Protein AF-A0A9W7A526-F1 (afdb_monomer)

Nearest PDB structures (foldseek):
  2f8l-assembly1_A  TM=5.297E-01  e=1.465E-05  Listeria monocytogenes
  5jgk-assembly2_B  TM=5.707E-01  e=8.512E-04  Aspergillus fumigatus Z5
  5jgl-assembly1_A  TM=5.915E-01  e=1.457E-03  Aspergillus fumigatus
  5jgl-assembly2_B  TM=6.401E-01  e=2.495E-03  Aspergillus fumigatus
  5egp-assembly2_B  TM=5.670E-01  e=1.850E-03  Asp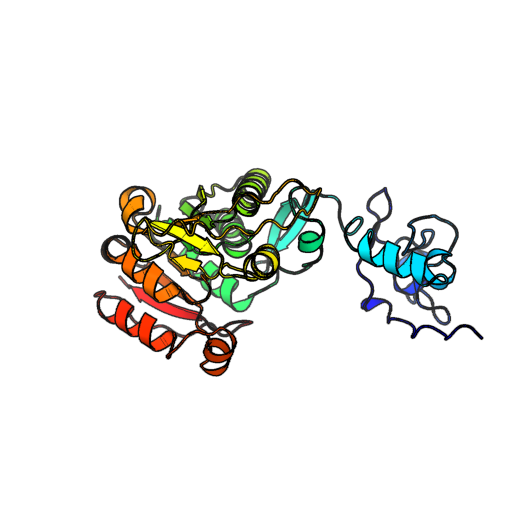ergillus fumigatus Z5

Secondary structure (DSSP, 8-state):
---------GGGSPP-B-TTSPBB-HHHHH-SSS--TT-HHHH-SB-SB-TTT--BT--GGG-HHHH-HHHHHHHHHHHSSSSSS-SEEEEE-TTS-EEEEE-TTS-GGGGG-TTGGGSSHHHHHHHHHHHTTSPTT-EEEEET-TTSHHHHHHHHHHHHTT-TTPEEEEE-S-HHHHHHHHHHHHHTT--EEEE-SEE-SS-EEEEEPTTHHHHHHHHS---EEE--TT--------------S-----EEEEE-GGGGHHHHPSEEEEEE-STT-HHHHHHTTHHHHHT--SSEEEEEEE--HHHHHHTT--S-HHHHHHHHHTTSTTEEE---EESSSEEEEEEE--

pLDDT: mean 86.01, std 15.55, range [39.12, 98.81]

Mean predicted aligned error: 8.75 Å

Solvent-accessible surface area (backbone atoms only — not comparable to full-atom values): 19583 Å² total; per-residue (Å²): 132,81,80,79,74,79,82,66,58,40,86,78,50,79,70,30,41,47,100,87,63,46,45,40,38,43,38,49,23,58,32,90,87,72,31,42,87,63,38,78,89,69,54,85,42,39,80,52,45,11,69,72,81,64,46,69,84,41,37,29,81,71,32,70,48,68,76,33,69,68,50,31,52,52,39,59,74,64,53,74,52,72,44,63,68,65,45,63,41,78,44,63,35,67,85,63,51,79,42,48,48,61,48,72,78,47,58,50,81,57,68,65,60,87,43,60,50,54,52,48,46,63,48,58,51,51,54,55,62,47,60,80,63,39,47,88,58,17,18,38,37,28,37,41,26,46,77,25,48,61,55,52,48,48,46,54,46,30,49,75,74,74,42,68,56,50,41,36,35,35,27,24,50,49,62,68,35,37,56,43,37,51,51,33,28,57,69,58,75,38,77,60,50,68,43,71,24,38,68,22,53,51,73,45,60,28,31,60,34,91,72,31,58,72,45,30,78,68,72,51,46,58,45,73,39,82,60,69,92,81,72,82,74,87,70,86,75,89,68,95,73,89,84,74,100,73,84,66,84,66,64,34,48,27,31,21,53,44,81,42,33,80,79,44,50,33,30,19,34,39,40,32,44,38,71,87,36,47,46,39,28,50,61,9,23,52,60,37,62,72,54,33,38,63,33,22,37,40,37,33,60,44,58,56,67,72,54,24,56,75,69,72,44,85,70,60,53,57,55,50,36,49,62,61,49,70,73,45,85,69,53,40,81,54,76,64,44,81,57,88,59,39,27,47,30,34,37,25,66,120

Sequence (350 aa):
MRAKRKKAHPLKMPLRLTNEGTPICRFHNYDNEKGCMKGVERCGLDHSHCHICLIEGHKALNCPYYRDEALWKKFCATYTLMNTRPPEYQEKTVLGDVIVWDTSGLPLECRGDEGQLRRCRKHKRFEAGLLSRLAPGSSFCDVGAHFGDTTLTMAVHAKSIGRGDIRFFAFEPSSLKCRWIEKVAEANGVNVSVVNCAIGETERSVVAERGAKRKAIYDGSMIYEEVEDGKGGGGDHSSESVGSDDDCEDKFRMIALDSMIDEISPLGLLHLDVEGWEAKALKGASQVLRRSSEPCFVIAEVWEEKDCARRGVEGGMEDKITDVMGVFEGFKRGEDIKDQERNVVWERGT

Radius of gyration: 23.63 Å; Cα contacts (8 Å, |Δi|>4): 628; chains: 1; bounding box: 62×62×61 Å

InterPro domains:
  IPR000571 Zinc finger, CCCH-type [PS50103] (19-50)
  IPR006342 Methyltransferase FkbM [PF05050] (142-302)
  IPR006342 Methyltransferase FkbM [TIGR01444] (140-295)
  IPR029063 S-adenosyl-L-methionine-dependent methyltransferase superfamily [G3DSA:3.40.50.150] (122-311)
  IPR029063 S-adenosyl-L-methionine-dependent methyltransferase superfamily [SSF53335] (117-303)
  IPR052514 S-adenosyl-L-methionine-dependent methyltransferase [PTHR34203] (128-315)

Structure (mmCIF, N/CA/C/O backbone):
data_AF-A0A9W7A526-F1
#
_entry.id   AF-A0A9W7A526-F1
#
loop_
_atom_site.group_PDB
_atom_site.id
_atom_site.type_symbol
_atom_site.label_atom_id
_atom_site.label_alt_id
_atom_site.label_comp_id
_atom_site.label_asym_id
_atom_site.label_entity_id
_atom_site.label_seq_id
_atom_site.pdbx_PDB_ins_code
_atom_site.Cartn_x
_atom_site.Cartn_y
_atom_site.Cartn_z
_atom_site.occupancy
_atom_site.B_iso_or_equiv
_atom_site.auth_seq_id
_atom_site.auth_comp_id
_atom_site.auth_asym_id
_atom_site.auth_atom_id
_atom_site.pdbx_PDB_model_num
ATOM 1 N N . MET A 1 1 ? 40.756 12.302 -27.828 1.00 49.81 1 MET A N 1
ATOM 2 C CA . MET A 1 1 ? 40.429 10.924 -27.390 1.00 49.81 1 MET A CA 1
ATOM 3 C C . MET A 1 1 ? 39.082 10.952 -26.682 1.00 49.81 1 MET A C 1
ATOM 5 O O . MET A 1 1 ? 38.940 11.741 -25.759 1.00 49.81 1 MET A O 1
ATOM 9 N N . ARG A 1 2 ? 38.079 10.169 -27.110 1.00 53.53 2 ARG A N 1
ATOM 10 C CA . ARG A 1 2 ? 36.804 10.083 -26.369 1.00 53.53 2 ARG A CA 1
ATOM 11 C C . ARG A 1 2 ? 37.058 9.374 -25.036 1.00 53.53 2 ARG A C 1
ATOM 13 O O . ARG A 1 2 ? 37.658 8.300 -25.034 1.00 53.53 2 ARG A O 1
ATOM 20 N N . ALA A 1 3 ? 36.621 9.965 -23.925 1.00 55.84 3 ALA A N 1
ATOM 21 C CA . ALA A 1 3 ? 36.688 9.320 -22.620 1.00 55.84 3 ALA A CA 1
ATOM 22 C C . ALA A 1 3 ? 35.962 7.966 -22.694 1.00 55.84 3 ALA A C 1
ATOM 24 O O . ALA A 1 3 ? 34.787 7.901 -23.065 1.00 55.84 3 ALA A O 1
ATOM 25 N N . LYS A 1 4 ? 36.663 6.867 -22.389 1.00 63.94 4 LYS A N 1
ATOM 26 C CA . LYS A 1 4 ? 36.027 5.549 -22.286 1.00 63.94 4 LYS A CA 1
ATOM 27 C C . LYS A 1 4 ? 35.006 5.619 -21.151 1.00 63.94 4 LYS A C 1
ATOM 29 O O . LYS A 1 4 ? 35.383 5.797 -19.994 1.00 63.94 4 LYS A O 1
ATOM 34 N N . ARG A 1 5 ? 33.719 5.471 -21.475 1.00 68.75 5 ARG A N 1
ATOM 35 C CA . ARG A 1 5 ? 32.668 5.302 -20.466 1.00 68.75 5 ARG A CA 1
ATOM 36 C C . ARG A 1 5 ? 33.007 4.096 -19.592 1.00 68.75 5 ARG A C 1
ATOM 38 O O . ARG A 1 5 ? 33.423 3.056 -20.107 1.00 68.75 5 ARG A O 1
ATOM 45 N N . LYS A 1 6 ? 32.836 4.233 -18.273 1.00 71.81 6 LYS A N 1
ATOM 46 C CA . LYS A 1 6 ? 32.955 3.096 -17.353 1.00 71.81 6 LYS A CA 1
ATOM 47 C C . LYS A 1 6 ? 31.948 2.032 -17.798 1.00 71.81 6 LYS A C 1
ATOM 49 O O . LYS A 1 6 ? 30.767 2.341 -17.946 1.00 71.81 6 LYS A O 1
ATOM 54 N N . LYS A 1 7 ? 32.418 0.803 -18.041 1.00 70.81 7 LYS A N 1
ATOM 55 C CA . LYS A 1 7 ? 31.546 -0.333 -18.367 1.00 70.81 7 LYS A CA 1
ATOM 56 C C . LYS A 1 7 ? 30.562 -0.503 -17.203 1.00 70.81 7 LYS A C 1
ATOM 58 O O . LYS A 1 7 ? 30.980 -0.825 -16.091 1.00 70.81 7 LYS A O 1
ATOM 63 N N . ALA A 1 8 ? 29.278 -0.239 -17.434 1.00 69.88 8 ALA A N 1
ATOM 64 C CA . ALA A 1 8 ? 28.247 -0.591 -16.469 1.00 69.88 8 ALA A CA 1
ATOM 65 C C . ALA A 1 8 ? 28.197 -2.119 -16.379 1.00 69.88 8 ALA A C 1
ATOM 67 O O . ALA A 1 8 ? 28.242 -2.806 -17.399 1.00 69.88 8 ALA A O 1
ATOM 68 N N . HIS A 1 9 ? 28.151 -2.655 -15.161 1.00 84.19 9 HIS A N 1
ATOM 69 C CA . HIS A 1 9 ? 28.013 -4.095 -14.982 1.00 84.19 9 HIS A CA 1
ATOM 70 C C . HIS A 1 9 ? 26.694 -4.553 -15.636 1.00 84.19 9 HIS A C 1
ATOM 72 O O . HIS A 1 9 ? 25.682 -3.896 -15.391 1.00 84.19 9 HIS A O 1
ATOM 78 N N . PRO A 1 10 ? 26.653 -5.657 -16.411 1.00 86.44 10 PRO A N 1
ATOM 79 C CA . PRO A 1 10 ? 25.444 -6.086 -17.119 1.00 86.44 10 PRO A CA 1
ATOM 80 C C . PRO A 1 10 ? 24.194 -6.154 -16.230 1.00 86.44 10 PRO A C 1
ATOM 82 O O . PRO A 1 10 ? 23.130 -5.714 -16.638 1.00 86.44 10 PRO A O 1
ATOM 85 N N . LEU A 1 11 ? 24.329 -6.623 -14.984 1.00 81.38 11 LEU A N 1
ATOM 86 C CA . LEU A 1 11 ? 23.216 -6.696 -14.020 1.00 81.38 11 LEU A CA 1
ATOM 87 C C . LEU A 1 11 ? 22.693 -5.339 -13.522 1.00 81.38 11 LEU A C 1
ATOM 89 O O . LEU A 1 11 ? 21.608 -5.298 -12.956 1.00 81.38 11 LEU A O 1
ATOM 93 N N . LYS A 1 12 ? 23.443 -4.248 -13.713 1.00 77.75 12 LYS A N 1
ATOM 94 C CA . LYS A 1 12 ? 22.990 -2.885 -13.390 1.00 77.75 12 LYS A CA 1
ATOM 95 C C . LYS A 1 12 ? 22.145 -2.267 -14.506 1.00 77.75 12 LYS A C 1
ATOM 97 O O . LYS A 1 12 ? 21.600 -1.189 -14.314 1.00 77.75 12 LYS A O 1
ATOM 102 N N . MET A 1 13 ? 22.073 -2.911 -15.671 1.00 79.81 13 MET A N 1
ATOM 103 C CA . MET A 1 13 ? 21.204 -2.475 -16.763 1.00 79.81 13 MET A CA 1
ATOM 104 C C . MET A 1 13 ? 19.794 -3.034 -16.531 1.00 79.81 13 MET A C 1
ATOM 106 O O . MET A 1 13 ? 19.701 -4.194 -16.123 1.00 79.81 13 MET A O 1
ATOM 110 N N . PRO A 1 14 ? 18.715 -2.273 -16.783 1.00 74.69 14 PRO A N 1
ATOM 111 C CA . PRO A 1 14 ? 17.341 -2.763 -16.614 1.00 74.69 14 PRO A CA 1
ATOM 112 C C . PRO A 1 14 ? 17.068 -3.965 -17.525 1.00 74.69 14 PRO A C 1
ATOM 114 O O . PRO A 1 14 ? 17.763 -4.130 -18.528 1.00 74.69 14 PRO A O 1
ATOM 117 N N . LEU A 1 15 ? 16.089 -4.814 -17.198 1.00 81.19 15 LEU A N 1
ATOM 118 C CA . LEU A 1 15 ? 15.653 -5.873 -18.115 1.00 81.19 15 LEU A CA 1
ATOM 119 C C . LEU A 1 15 ? 15.052 -5.242 -19.380 1.00 81.19 15 LEU A C 1
ATOM 121 O O . LEU A 1 15 ? 14.416 -4.199 -19.302 1.00 81.19 15 LEU A O 1
ATOM 125 N N . ARG A 1 16 ? 15.258 -5.845 -20.554 1.00 81.75 16 ARG A N 1
ATOM 126 C CA . ARG A 1 16 ? 14.673 -5.372 -21.818 1.00 81.75 16 ARG A CA 1
ATOM 127 C C . ARG A 1 16 ? 14.081 -6.534 -22.583 1.00 81.75 16 ARG A C 1
ATOM 129 O O . ARG A 1 16 ? 14.670 -7.613 -22.542 1.00 81.75 16 ARG A O 1
ATOM 136 N N . LEU A 1 17 ? 12.966 -6.309 -23.269 1.00 82.56 17 LEU A N 1
ATOM 137 C CA . LEU A 1 17 ? 12.300 -7.314 -24.096 1.00 82.56 17 LEU A CA 1
ATOM 138 C C . LEU A 1 17 ? 12.391 -6.950 -25.588 1.00 82.56 17 LEU A C 1
ATOM 140 O O . LEU A 1 17 ? 12.533 -5.773 -25.929 1.00 82.56 17 LEU A O 1
ATOM 144 N N . THR A 1 18 ? 12.338 -7.954 -26.465 1.00 85.38 18 THR A N 1
ATOM 145 C CA . THR A 1 18 ? 12.075 -7.770 -27.903 1.00 85.38 18 THR A CA 1
ATOM 146 C C . THR A 1 18 ? 10.611 -7.370 -28.130 1.00 85.38 18 THR A C 1
ATOM 148 O O . THR A 1 18 ? 9.810 -7.384 -27.192 1.00 85.38 18 THR A O 1
ATOM 151 N N . ASN A 1 19 ? 10.231 -7.043 -29.371 1.00 79.00 19 ASN A N 1
ATOM 152 C CA . ASN A 1 19 ? 8.835 -6.725 -29.710 1.00 79.00 19 ASN A CA 1
ATOM 153 C C . ASN A 1 19 ? 7.886 -7.914 -29.467 1.00 79.00 19 ASN A C 1
ATOM 155 O O . ASN A 1 19 ? 6.699 -7.728 -29.222 1.00 79.00 19 ASN A O 1
ATOM 159 N N . GLU A 1 20 ? 8.424 -9.130 -29.477 1.00 82.38 20 GLU A N 1
ATOM 160 C CA . GLU A 1 20 ? 7.731 -10.389 -29.200 1.00 82.38 20 GLU A CA 1
ATOM 161 C C . GLU A 1 20 ? 7.726 -10.734 -27.698 1.00 82.38 20 GLU A C 1
ATOM 163 O O . GLU A 1 20 ? 7.291 -11.815 -27.310 1.00 82.38 20 GLU A O 1
ATOM 168 N N . GLY A 1 21 ? 8.244 -9.851 -26.836 1.00 79.00 21 GLY A N 1
ATOM 169 C CA . GLY A 1 21 ? 8.279 -10.049 -25.386 1.00 79.00 21 GLY A CA 1
ATOM 170 C C . GLY A 1 21 ? 9.420 -10.942 -24.882 1.00 79.00 21 GLY A C 1
ATOM 171 O O . GLY A 1 21 ? 9.452 -11.279 -23.698 1.00 79.00 21 GLY A O 1
ATOM 172 N N . THR A 1 22 ? 10.383 -11.317 -25.731 1.00 86.88 22 THR A N 1
ATOM 173 C CA . THR A 1 22 ? 11.506 -12.177 -25.316 1.00 86.88 22 THR A CA 1
ATOM 174 C C . THR A 1 22 ? 12.566 -11.360 -24.573 1.00 86.88 22 THR A C 1
ATOM 176 O O . THR A 1 22 ? 13.013 -10.343 -25.103 1.00 86.88 22 THR A O 1
ATOM 179 N N . PRO A 1 23 ? 13.042 -11.759 -23.377 1.00 87.44 23 PRO A N 1
ATOM 180 C CA . PRO A 1 23 ? 14.031 -10.957 -22.669 1.00 87.44 23 PRO A CA 1
ATOM 181 C C . PRO A 1 23 ? 15.415 -11.003 -23.322 1.00 87.44 23 PRO A C 1
ATOM 183 O O . PRO A 1 23 ? 15.928 -12.069 -23.654 1.00 87.44 23 PRO A O 1
ATOM 186 N N . ILE A 1 24 ? 16.049 -9.838 -23.450 1.00 93.44 24 ILE A N 1
ATOM 187 C CA . ILE A 1 24 ? 17.340 -9.633 -24.113 1.00 93.44 24 ILE A CA 1
ATOM 188 C C . ILE A 1 24 ? 18.493 -9.887 -23.138 1.00 93.44 24 ILE A C 1
ATOM 190 O O . ILE A 1 24 ? 18.551 -9.362 -22.020 1.00 93.44 24 ILE A O 1
ATOM 194 N N . CYS A 1 25 ? 19.479 -10.672 -23.573 1.00 95.88 25 CYS A N 1
ATOM 195 C CA . CYS A 1 25 ? 20.621 -11.055 -22.756 1.00 95.88 25 CYS A CA 1
ATOM 196 C C . CYS A 1 25 ? 21.564 -9.869 -22.470 1.00 95.88 25 CYS A C 1
ATOM 198 O O . CYS A 1 25 ? 22.368 -9.452 -23.312 1.00 95.88 25 CYS A O 1
ATOM 200 N N . ARG A 1 26 ? 21.531 -9.369 -21.225 1.00 93.88 26 ARG A N 1
ATOM 201 C CA . ARG A 1 26 ? 22.419 -8.300 -20.723 1.00 93.88 26 ARG A CA 1
ATOM 202 C C . ARG A 1 26 ? 23.900 -8.668 -20.827 1.00 93.88 26 ARG A C 1
ATOM 204 O O . ARG A 1 26 ? 24.708 -7.857 -21.271 1.00 93.88 26 ARG A O 1
ATOM 211 N N . PHE A 1 27 ? 24.268 -9.894 -20.458 1.00 95.12 27 PHE A N 1
ATOM 212 C CA . PHE A 1 27 ? 25.665 -10.340 -20.515 1.00 95.12 27 PHE A CA 1
ATOM 213 C C . PHE A 1 27 ? 26.191 -10.401 -21.950 1.00 95.12 27 PHE A C 1
ATOM 215 O O . PHE A 1 27 ? 27.292 -9.930 -22.211 1.00 95.12 27 PHE A O 1
ATOM 222 N N . HIS A 1 28 ? 25.389 -10.880 -22.906 1.00 96.19 28 HIS A N 1
ATOM 223 C CA . HIS A 1 28 ? 25.774 -10.852 -24.319 1.00 96.19 28 HIS A CA 1
ATOM 224 C C . HIS A 1 28 ? 26.020 -9.425 -24.828 1.00 96.19 28 HIS A C 1
ATOM 226 O O . HIS A 1 28 ? 26.971 -9.182 -25.573 1.00 96.19 28 HIS A O 1
ATOM 232 N N . ASN A 1 29 ? 25.172 -8.486 -24.405 1.00 94.38 29 ASN A N 1
ATOM 233 C CA . ASN A 1 29 ? 25.171 -7.111 -24.884 1.00 94.38 29 ASN A CA 1
ATOM 234 C C . ASN A 1 29 ? 26.276 -6.226 -24.278 1.00 94.38 29 ASN A C 1
ATOM 236 O O . ASN A 1 29 ? 26.774 -5.340 -24.975 1.00 94.38 29 ASN A O 1
ATOM 240 N N . TYR A 1 30 ? 26.658 -6.455 -23.015 1.00 91.94 30 TYR A N 1
ATOM 241 C CA . TYR A 1 30 ? 27.575 -5.583 -22.260 1.00 91.94 30 TYR A CA 1
ATOM 242 C C . TYR A 1 30 ? 28.903 -6.236 -21.836 1.00 91.94 30 TYR A C 1
ATOM 244 O O . TYR A 1 30 ? 29.783 -5.529 -21.342 1.00 91.94 30 TYR A O 1
ATOM 252 N N . ASP A 1 31 ? 29.095 -7.543 -22.041 1.00 90.75 31 ASP A N 1
ATOM 253 C CA . ASP A 1 31 ? 30.376 -8.218 -21.798 1.00 90.75 31 ASP A CA 1
ATOM 254 C C . ASP A 1 31 ? 31.081 -8.539 -23.130 1.00 90.75 31 ASP A C 1
ATOM 256 O O . ASP A 1 31 ? 30.704 -9.454 -23.866 1.00 90.75 31 ASP A O 1
ATOM 260 N N . ASN A 1 32 ? 32.107 -7.751 -23.465 1.00 83.88 32 ASN A N 1
ATOM 261 C CA . ASN A 1 32 ? 32.895 -7.943 -24.689 1.00 83.88 32 ASN A CA 1
ATOM 262 C C . ASN A 1 32 ? 33.886 -9.110 -24.607 1.00 83.88 32 ASN A C 1
ATOM 264 O O . ASN A 1 32 ? 34.330 -9.570 -25.653 1.00 83.88 32 ASN A O 1
ATOM 268 N N . GLU A 1 33 ? 34.267 -9.543 -23.406 1.00 86.88 33 GLU A N 1
ATOM 269 C CA . GLU A 1 33 ? 35.329 -10.539 -23.218 1.00 86.88 33 GLU A CA 1
ATOM 270 C C . GLU A 1 33 ? 34.739 -11.936 -23.086 1.00 86.88 33 GLU A C 1
ATOM 272 O O . GLU A 1 33 ? 35.168 -12.860 -23.771 1.00 86.88 33 GLU A O 1
ATOM 277 N N . LYS A 1 34 ? 33.724 -12.082 -22.231 1.00 89.50 34 LYS A N 1
ATOM 278 C CA . LYS A 1 34 ? 33.094 -13.375 -21.945 1.00 89.50 34 LYS A CA 1
ATOM 279 C C . LYS A 1 34 ? 31.763 -13.550 -22.665 1.00 89.50 34 LYS A C 1
ATOM 281 O O . LYS A 1 34 ? 31.366 -14.676 -22.950 1.00 89.50 34 LYS A O 1
ATOM 286 N N . GLY A 1 35 ? 31.059 -12.454 -22.959 1.00 90.62 35 GLY A N 1
ATOM 287 C CA . GLY A 1 35 ? 29.686 -12.510 -23.456 1.00 90.62 35 GLY A C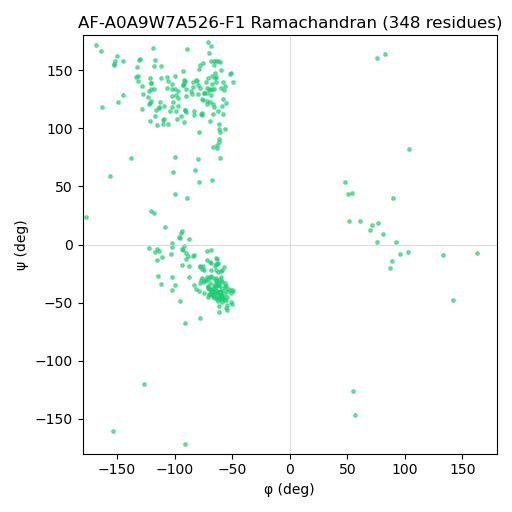A 1
ATOM 288 C C . GLY A 1 35 ? 28.754 -13.265 -22.501 1.00 90.62 35 GLY A C 1
ATOM 289 O O . GLY A 1 35 ? 28.901 -13.222 -21.280 1.00 90.62 35 GLY A O 1
ATOM 290 N N . CYS A 1 36 ? 27.761 -13.964 -23.050 1.00 94.94 36 CYS A N 1
ATOM 291 C CA . CYS A 1 36 ? 26.863 -14.793 -22.252 1.00 94.94 36 CYS A CA 1
ATOM 292 C C . CYS A 1 36 ? 27.540 -16.114 -21.857 1.00 94.94 36 CYS A C 1
ATOM 294 O O . CYS A 1 36 ? 27.729 -16.984 -22.704 1.00 94.94 36 CYS A O 1
ATOM 296 N N . MET A 1 37 ? 27.822 -16.311 -20.565 1.00 94.19 37 MET A N 1
ATOM 297 C CA . MET A 1 37 ? 28.459 -17.545 -20.070 1.00 94.19 37 MET A CA 1
ATOM 298 C C . MET A 1 37 ? 27.606 -18.808 -20.257 1.00 94.19 37 MET A C 1
ATOM 300 O O . MET A 1 37 ? 28.143 -19.911 -20.278 1.00 94.19 37 MET A O 1
ATOM 304 N N . LYS A 1 38 ? 26.281 -18.670 -20.405 1.00 93.19 38 LYS A N 1
ATOM 305 C CA . LYS A 1 38 ? 25.397 -19.805 -20.713 1.00 93.19 38 LYS A CA 1
ATOM 306 C C . LYS A 1 38 ? 25.515 -20.244 -22.182 1.00 93.19 38 LYS A C 1
ATOM 308 O O . LYS A 1 38 ? 25.166 -21.375 -22.504 1.00 93.19 38 LYS A O 1
ATOM 313 N N . GLY A 1 39 ? 26.044 -19.387 -23.059 1.00 92.38 39 GLY A N 1
ATOM 314 C CA . GLY A 1 39 ? 26.018 -19.573 -24.510 1.00 92.38 39 GLY A CA 1
ATOM 315 C C . GLY A 1 39 ? 24.639 -19.280 -25.110 1.00 92.38 39 GLY A C 1
ATOM 316 O O . GLY A 1 39 ? 23.636 -19.266 -24.398 1.00 92.38 39 GLY A O 1
ATOM 317 N N . VAL A 1 40 ? 24.596 -19.035 -26.422 1.00 91.06 40 VAL A N 1
ATOM 318 C CA . VAL A 1 40 ? 23.365 -18.642 -27.137 1.00 91.06 40 VAL A CA 1
ATOM 319 C C . VAL A 1 40 ? 22.284 -19.720 -27.007 1.00 91.06 40 VAL A C 1
ATOM 321 O O . VAL A 1 40 ? 21.158 -19.413 -26.634 1.00 91.06 40 VAL A O 1
ATOM 324 N N . GLU A 1 41 ? 22.650 -20.989 -27.193 1.00 92.62 41 GLU A N 1
ATOM 325 C CA . GLU A 1 41 ? 21.702 -22.113 -27.215 1.00 92.62 41 GLU A CA 1
ATOM 326 C C . GLU A 1 41 ? 21.064 -22.422 -25.851 1.00 92.62 41 GLU A C 1
ATOM 328 O O . GLU A 1 41 ? 19.909 -22.829 -25.789 1.00 92.62 41 GLU A O 1
ATOM 333 N N . ARG A 1 42 ? 21.787 -22.226 -24.737 1.00 94.19 42 ARG A N 1
ATOM 334 C CA . ARG A 1 42 ? 21.313 -22.620 -23.391 1.00 94.19 42 ARG A CA 1
ATOM 335 C C . ARG A 1 42 ? 20.809 -21.459 -22.543 1.00 94.19 42 ARG A C 1
ATOM 337 O O . ARG A 1 42 ? 20.314 -21.676 -21.439 1.00 94.19 42 ARG A O 1
ATOM 344 N N . CYS A 1 43 ? 20.985 -20.216 -22.987 1.00 94.19 43 CYS A N 1
ATOM 345 C CA . CYS A 1 43 ? 20.636 -19.071 -22.155 1.00 94.19 43 CYS A CA 1
ATOM 346 C C . CYS A 1 43 ? 19.121 -18.849 -22.046 1.00 94.19 43 CYS A C 1
ATOM 348 O O . CYS A 1 43 ? 18.682 -18.340 -21.014 1.00 94.19 43 CYS A O 1
ATOM 350 N N . GLY A 1 44 ? 18.351 -19.191 -23.087 1.00 92.31 44 GLY A N 1
ATOM 351 C CA . GLY A 1 44 ? 16.903 -18.944 -23.144 1.00 92.31 44 GLY A CA 1
ATOM 352 C C . GLY A 1 44 ? 16.514 -17.465 -23.267 1.00 92.31 44 GLY A C 1
ATOM 353 O O . GLY A 1 44 ? 15.359 -17.123 -23.056 1.00 92.31 44 GLY A O 1
ATOM 354 N N . LEU A 1 45 ? 17.482 -16.590 -23.558 1.00 95.50 45 LEU A N 1
ATOM 355 C CA . LEU A 1 45 ? 17.296 -15.150 -23.748 1.00 95.50 45 LEU A CA 1
ATOM 356 C C . LEU A 1 45 ? 17.662 -14.768 -25.182 1.00 95.50 45 LEU A C 1
ATOM 358 O O . LEU A 1 45 ? 18.464 -15.458 -25.815 1.00 95.50 45 LEU A O 1
ATOM 362 N N . ASP A 1 46 ? 17.163 -13.633 -25.654 1.00 96.06 46 ASP A N 1
ATOM 363 C CA . ASP A 1 46 ? 17.510 -13.095 -26.964 1.00 96.06 46 ASP A CA 1
ATOM 364 C C . ASP A 1 46 ? 18.983 -12.634 -27.021 1.00 96.06 46 ASP A C 1
ATOM 366 O O . ASP A 1 46 ? 19.499 -11.987 -26.098 1.00 96.06 46 ASP A O 1
ATOM 370 N N . HIS A 1 47 ? 19.671 -13.016 -28.102 1.00 97.44 47 HIS A N 1
ATOM 371 C CA . HIS A 1 47 ? 21.061 -12.642 -28.395 1.00 97.44 47 HIS A CA 1
ATOM 372 C C . HIS A 1 47 ? 21.209 -11.919 -29.745 1.00 97.44 47 HIS A C 1
ATOM 374 O O . HIS A 1 47 ? 22.330 -11.530 -30.074 1.00 97.44 47 HIS A O 1
ATOM 380 N N . SER A 1 48 ? 20.138 -11.751 -30.532 1.00 96.75 48 SER A N 1
ATOM 381 C CA . SER A 1 48 ? 20.206 -11.043 -31.819 1.00 96.75 48 SER A CA 1
ATOM 382 C C . SER A 1 48 ? 19.996 -9.539 -31.654 1.00 96.75 48 SER A C 1
ATOM 384 O O . SER A 1 48 ? 20.564 -8.767 -32.432 1.00 96.75 48 SER A O 1
ATOM 386 N N . HIS A 1 49 ? 19.256 -9.109 -30.630 1.00 95.81 49 HIS A N 1
ATOM 387 C CA . HIS A 1 49 ? 18.865 -7.722 -30.431 1.00 95.81 49 HIS A CA 1
ATOM 388 C C . HIS A 1 49 ? 19.840 -6.934 -29.553 1.00 95.81 49 HIS A C 1
ATOM 390 O O . HIS A 1 49 ? 20.353 -7.372 -28.511 1.00 95.81 49 HIS A O 1
ATOM 396 N N . CYS A 1 50 ? 20.031 -5.679 -29.951 1.00 93.62 50 CYS A N 1
ATOM 397 C CA . CYS A 1 50 ? 20.708 -4.682 -29.148 1.00 93.62 50 CYS A CA 1
ATOM 398 C C . CYS A 1 50 ? 19.857 -4.306 -27.930 1.00 93.62 50 CYS A C 1
ATOM 400 O O . CYS A 1 50 ? 18.768 -3.758 -28.061 1.00 93.62 50 CYS A O 1
ATOM 402 N N . HIS A 1 51 ? 20.396 -4.468 -26.724 1.00 89.88 51 HIS A N 1
ATOM 403 C CA . HIS A 1 51 ? 19.703 -4.111 -25.479 1.00 89.88 51 HIS A CA 1
ATOM 404 C C . HIS A 1 51 ? 19.372 -2.606 -25.356 1.00 89.88 51 HIS A C 1
ATOM 406 O O . HIS A 1 51 ? 18.591 -2.200 -24.498 1.00 89.88 51 HIS A O 1
ATOM 412 N N . ILE A 1 52 ? 19.998 -1.751 -26.168 1.00 86.56 52 ILE A N 1
ATOM 413 C CA . ILE A 1 52 ? 19.762 -0.303 -26.152 1.00 86.56 52 ILE A CA 1
ATOM 414 C C . ILE A 1 52 ? 18.649 0.048 -27.136 1.00 86.56 52 ILE A C 1
ATOM 416 O O . ILE A 1 52 ? 17.566 0.433 -26.715 1.00 86.56 52 ILE A O 1
ATOM 420 N N . CYS A 1 53 ? 18.887 -0.106 -28.437 1.00 88.12 53 CYS A N 1
ATOM 421 C CA . CYS A 1 53 ? 17.942 0.348 -29.458 1.00 88.12 53 CYS A CA 1
ATOM 422 C C . CYS A 1 53 ? 16.958 -0.723 -29.935 1.00 88.12 53 CYS A C 1
ATOM 424 O O . CYS A 1 53 ? 16.095 -0.393 -30.735 1.00 88.12 53 CYS A O 1
ATOM 426 N N . LEU A 1 54 ? 17.081 -1.970 -29.463 1.00 88.62 54 LEU A N 1
ATOM 427 C CA . LEU A 1 54 ? 16.209 -3.097 -29.826 1.00 88.62 54 LEU A CA 1
ATOM 428 C C . LEU A 1 54 ? 16.239 -3.450 -31.317 1.00 88.62 54 LEU A C 1
ATOM 430 O O . LEU A 1 54 ? 15.333 -4.094 -31.821 1.00 88.62 54 LEU A O 1
ATOM 434 N N . ILE A 1 55 ? 17.285 -3.032 -32.028 1.00 91.69 55 ILE A N 1
ATOM 435 C CA . ILE A 1 55 ? 17.516 -3.416 -33.419 1.00 91.69 55 ILE A CA 1
ATOM 436 C C . ILE A 1 55 ? 18.412 -4.654 -33.427 1.00 91.69 55 ILE A C 1
ATOM 438 O O . ILE A 1 55 ? 19.395 -4.721 -32.679 1.00 91.69 55 ILE A O 1
ATOM 442 N N . GLU A 1 56 ? 18.080 -5.615 -34.281 1.00 96.00 56 GLU A N 1
ATOM 443 C CA . GLU A 1 56 ? 18.882 -6.816 -34.488 1.00 96.00 56 GLU A CA 1
ATOM 444 C C . GLU A 1 56 ? 20.259 -6.528 -35.107 1.00 96.00 56 GLU A C 1
ATOM 446 O O . GLU A 1 56 ? 20.506 -5.503 -35.747 1.00 96.00 56 GLU A O 1
ATOM 451 N N . GLY A 1 57 ? 21.190 -7.459 -34.911 1.00 95.75 57 GLY A N 1
ATOM 452 C CA . GLY A 1 57 ? 22.468 -7.491 -35.624 1.00 95.75 57 GLY A CA 1
ATOM 453 C C . GLY A 1 57 ? 23.624 -6.777 -34.925 1.00 95.75 57 GLY A C 1
ATOM 454 O O . GLY A 1 57 ? 24.730 -6.744 -35.465 1.00 95.75 57 GLY A O 1
ATOM 455 N N . HIS A 1 58 ? 23.430 -6.228 -33.720 1.00 95.12 58 HIS A N 1
ATOM 456 C CA . HIS A 1 58 ? 24.541 -5.680 -32.939 1.00 95.12 58 HIS A CA 1
ATOM 457 C C . HIS A 1 58 ? 24.326 -5.712 -31.422 1.00 95.12 58 HIS A C 1
ATOM 459 O O . HIS A 1 58 ? 23.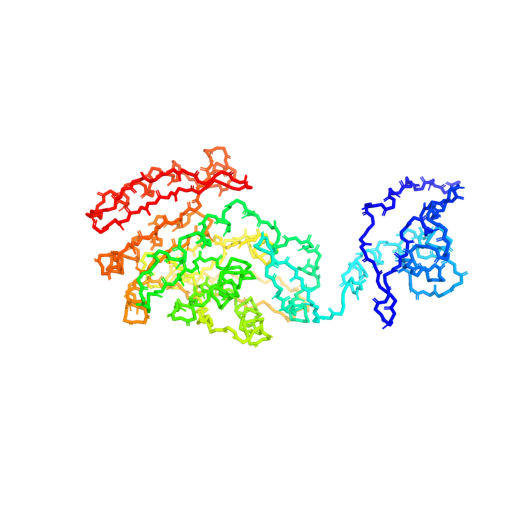215 -5.657 -30.911 1.00 95.12 58 HIS A O 1
ATOM 465 N N . LYS A 1 59 ? 25.441 -5.731 -30.682 1.00 94.94 59 LYS A N 1
ATOM 466 C CA . LYS A 1 59 ? 25.469 -5.594 -29.219 1.00 94.94 59 LYS A CA 1
ATOM 467 C C . LYS A 1 59 ? 25.305 -4.137 -28.792 1.00 94.94 59 LYS A C 1
ATOM 469 O O . LYS A 1 59 ? 25.779 -3.232 -29.479 1.00 94.94 59 LYS A O 1
ATOM 474 N N . ALA A 1 60 ? 24.807 -3.914 -27.580 1.00 91.44 60 ALA A N 1
ATOM 475 C CA . ALA A 1 60 ? 24.733 -2.603 -26.937 1.00 91.44 60 ALA A CA 1
ATOM 476 C C . ALA A 1 60 ? 26.059 -1.821 -26.973 1.00 91.44 60 ALA A C 1
ATOM 478 O O . ALA A 1 60 ? 26.066 -0.630 -27.270 1.00 91.44 60 ALA A O 1
ATOM 479 N N . LEU A 1 61 ? 27.203 -2.481 -26.770 1.00 90.44 61 LEU A N 1
ATOM 480 C CA . LEU A 1 61 ? 28.524 -1.831 -26.841 1.00 90.44 61 LEU A CA 1
ATOM 481 C C . LEU A 1 61 ? 28.898 -1.303 -28.242 1.00 90.44 61 LEU A C 1
ATOM 483 O O . LEU A 1 61 ? 29.769 -0.436 -28.385 1.00 90.44 61 LEU A O 1
ATOM 487 N N . ASN A 1 62 ? 28.224 -1.800 -29.277 1.00 92.12 62 ASN A N 1
ATOM 488 C CA . ASN A 1 62 ? 28.363 -1.361 -30.663 1.00 92.12 62 ASN A CA 1
ATOM 489 C C . ASN A 1 62 ? 27.215 -0.451 -31.115 1.00 92.12 62 ASN A C 1
ATOM 491 O O . ASN A 1 62 ? 27.219 0.005 -32.253 1.00 92.12 62 ASN A O 1
ATOM 495 N N . CYS A 1 63 ? 26.267 -0.151 -30.228 1.00 90.81 63 CYS A N 1
ATOM 496 C CA . CYS A 1 63 ? 25.116 0.675 -30.540 1.00 90.81 63 CYS A CA 1
ATOM 497 C C . CYS A 1 63 ? 25.525 2.141 -30.771 1.00 90.81 63 CYS A C 1
ATOM 499 O O . CYS A 1 63 ? 26.252 2.706 -29.941 1.00 90.81 63 CYS A O 1
ATOM 501 N N . PRO A 1 64 ? 25.042 2.799 -31.843 1.00 88.06 64 PRO A N 1
ATOM 502 C CA . PRO A 1 64 ? 25.334 4.210 -32.096 1.00 88.06 64 PRO A CA 1
ATOM 503 C C . PRO A 1 64 ? 24.865 5.109 -30.942 1.00 88.06 64 PRO A C 1
ATOM 505 O O . PRO A 1 64 ? 25.606 5.997 -30.520 1.00 88.06 64 PRO A O 1
ATOM 508 N N . TYR A 1 65 ? 23.713 4.799 -30.334 1.00 84.38 65 TYR A N 1
ATOM 509 C CA . TYR A 1 65 ? 23.192 5.511 -29.161 1.00 84.38 65 TYR A CA 1
ATOM 510 C C . TYR A 1 65 ? 24.080 5.366 -27.919 1.00 84.38 65 TYR A C 1
ATOM 512 O O . TYR A 1 65 ? 24.105 6.258 -27.081 1.00 84.38 65 TYR A O 1
ATOM 520 N N . TYR A 1 66 ? 24.829 4.267 -27.775 1.00 83.19 66 TYR A N 1
ATOM 521 C CA . TYR A 1 66 ? 25.732 4.072 -26.633 1.00 83.19 66 TYR A CA 1
ATOM 522 C C . TYR A 1 66 ? 27.007 4.912 -26.738 1.00 83.19 66 TYR A C 1
ATOM 524 O O . TYR A 1 66 ? 27.589 5.319 -25.727 1.00 83.19 66 TYR A O 1
ATOM 532 N N . ARG A 1 67 ? 27.470 5.133 -27.973 1.00 80.38 67 ARG A N 1
ATOM 533 C CA . ARG A 1 67 ? 28.740 5.805 -28.275 1.00 80.38 67 ARG A CA 1
ATOM 534 C C . ARG A 1 67 ? 28.614 7.321 -28.356 1.00 80.38 67 ARG A C 1
ATOM 536 O O . ARG A 1 67 ? 29.637 8.004 -28.273 1.00 80.38 67 ARG A O 1
ATOM 543 N N . ASP A 1 68 ? 27.402 7.829 -28.533 1.00 85.00 68 ASP A N 1
ATOM 544 C CA . ASP A 1 68 ? 27.090 9.251 -28.566 1.00 85.00 68 ASP A CA 1
ATOM 545 C C . ASP A 1 68 ? 26.489 9.690 -27.224 1.00 85.00 68 ASP A C 1
ATOM 547 O O . ASP A 1 68 ? 25.509 9.127 -26.744 1.00 85.00 68 ASP A O 1
ATOM 551 N N . GLU A 1 69 ? 27.108 10.673 -26.570 1.00 79.94 69 GLU A N 1
ATOM 552 C CA . GLU A 1 69 ? 26.686 11.084 -25.233 1.00 79.94 69 GLU A CA 1
ATOM 553 C C . GLU A 1 69 ? 25.346 11.818 -25.219 1.00 79.94 69 GLU A C 1
ATOM 555 O O . GLU A 1 69 ? 24.558 11.601 -24.296 1.00 79.94 69 GLU A O 1
ATOM 560 N N . ALA A 1 70 ? 25.076 12.645 -26.227 1.00 80.94 70 ALA A N 1
ATOM 561 C CA . ALA A 1 70 ? 23.830 13.387 -26.330 1.00 80.94 70 ALA A CA 1
ATOM 562 C C . ALA A 1 70 ? 22.673 12.436 -26.653 1.00 80.94 70 ALA A C 1
ATOM 564 O O . ALA A 1 70 ? 21.641 12.474 -25.983 1.00 80.94 70 ALA A O 1
ATOM 565 N N . LEU A 1 71 ? 22.876 11.515 -27.604 1.00 77.38 71 LEU A N 1
ATOM 566 C CA . LEU A 1 71 ? 21.896 10.477 -27.919 1.00 77.38 71 LEU A CA 1
ATOM 567 C C . LEU A 1 71 ? 21.698 9.510 -26.759 1.00 77.38 71 LEU A C 1
ATOM 569 O O . LEU A 1 71 ? 20.571 9.095 -26.537 1.00 77.38 71 LEU A O 1
ATOM 573 N N . TRP A 1 72 ? 22.741 9.181 -25.995 1.00 73.88 72 TRP A N 1
ATOM 574 C CA . TRP A 1 72 ? 22.596 8.367 -24.791 1.00 73.88 72 TRP A CA 1
ATOM 575 C C . TRP A 1 72 ? 21.807 9.084 -23.701 1.00 73.88 72 TRP A C 1
ATOM 577 O O . TRP A 1 72 ? 20.955 8.466 -23.082 1.00 73.88 72 TRP A O 1
ATOM 587 N N . LYS A 1 73 ? 22.067 10.374 -23.454 1.00 71.38 73 LYS A N 1
ATOM 588 C CA . LYS A 1 73 ? 21.294 11.162 -22.480 1.00 71.38 73 LYS A CA 1
ATOM 589 C C . LYS A 1 73 ? 19.832 11.254 -22.904 1.00 71.38 73 LYS A C 1
ATOM 591 O O . LYS A 1 73 ? 18.956 10.977 -22.093 1.00 71.38 73 LYS A O 1
ATOM 596 N N . LYS A 1 74 ? 19.579 11.542 -24.185 1.00 69.44 74 LYS A N 1
ATOM 597 C CA . LYS A 1 74 ? 18.234 11.527 -24.773 1.00 69.44 74 LYS A CA 1
ATOM 598 C C . LYS A 1 74 ? 17.598 10.137 -24.659 1.00 69.44 74 LYS A C 1
ATOM 600 O O . LYS A 1 74 ? 16.464 10.016 -24.231 1.00 69.44 74 LYS A O 1
ATOM 605 N N . PHE A 1 75 ? 18.351 9.078 -24.941 1.00 68.19 75 PHE A N 1
ATOM 606 C CA . PHE A 1 75 ? 17.908 7.693 -24.804 1.00 68.19 75 PHE A CA 1
ATOM 607 C C . PHE A 1 75 ? 17.582 7.325 -23.351 1.00 68.19 75 PHE A C 1
ATOM 609 O O . PHE A 1 75 ? 16.526 6.767 -23.103 1.00 68.19 75 PHE A O 1
ATOM 616 N N . CYS A 1 76 ? 18.427 7.652 -22.375 1.00 67.50 76 CYS A N 1
ATOM 617 C CA . CYS A 1 76 ? 18.139 7.409 -20.962 1.00 67.50 76 CYS A CA 1
ATOM 618 C C . CYS A 1 76 ? 16.918 8.204 -20.483 1.00 67.50 76 CYS A C 1
ATOM 620 O O . CYS A 1 76 ? 16.163 7.703 -19.656 1.00 67.50 76 CYS A O 1
ATOM 622 N N . ALA A 1 77 ? 16.698 9.403 -21.019 1.00 62.84 77 ALA A N 1
ATOM 623 C CA . ALA A 1 77 ? 15.510 10.191 -20.713 1.00 62.84 77 ALA A CA 1
ATOM 624 C C . ALA A 1 77 ? 14.231 9.599 -21.337 1.00 62.84 77 ALA A C 1
ATOM 626 O O . ALA A 1 77 ? 13.178 9.654 -20.721 1.00 62.84 77 ALA A O 1
ATOM 627 N N . THR A 1 78 ? 14.309 9.015 -22.539 1.00 60.47 78 THR A N 1
ATOM 628 C CA . THR A 1 78 ? 13.125 8.574 -23.305 1.00 60.47 78 THR A CA 1
ATOM 629 C C . THR A 1 78 ? 12.831 7.068 -23.207 1.00 60.47 78 THR A C 1
ATOM 631 O O . THR A 1 78 ? 11.679 6.656 -23.206 1.00 60.47 78 THR A O 1
ATOM 634 N N . TYR A 1 79 ? 13.855 6.216 -23.130 1.00 59.09 79 TYR A N 1
ATOM 635 C CA . TYR A 1 79 ? 13.757 4.766 -23.362 1.00 59.09 79 TYR A CA 1
ATOM 636 C C . TYR A 1 79 ? 14.056 3.896 -22.144 1.00 59.09 79 TYR A C 1
ATOM 638 O O . TYR A 1 79 ? 13.924 2.675 -22.242 1.00 59.09 79 TYR A O 1
ATOM 646 N N . THR A 1 80 ? 14.446 4.460 -21.000 1.00 54.69 80 THR A N 1
ATOM 647 C CA . THR A 1 80 ? 14.572 3.676 -19.753 1.00 54.69 80 THR A CA 1
ATOM 648 C C . THR A 1 80 ? 13.214 3.116 -19.305 1.00 54.69 80 THR A C 1
ATOM 650 O O . THR A 1 80 ? 13.172 2.152 -18.555 1.00 54.69 80 THR A O 1
ATOM 653 N N . LEU A 1 81 ? 12.115 3.655 -19.845 1.00 50.69 81 LEU A N 1
ATOM 654 C CA . LEU A 1 81 ? 10.754 3.420 -19.371 1.00 50.69 81 LEU A CA 1
ATOM 655 C C . LEU A 1 81 ? 9.857 2.682 -20.387 1.00 50.69 81 LEU A C 1
ATOM 657 O O . LEU A 1 81 ? 8.787 2.198 -20.037 1.00 50.69 81 LEU A O 1
ATOM 661 N N . MET A 1 82 ? 10.284 2.570 -21.652 1.00 53.44 82 MET A N 1
ATOM 662 C CA . MET A 1 82 ? 9.424 2.087 -22.744 1.00 53.44 82 MET A CA 1
ATOM 663 C C . MET A 1 82 ? 9.492 0.581 -23.027 1.00 53.44 82 MET A C 1
ATOM 665 O O . MET A 1 82 ? 8.773 0.128 -23.910 1.00 53.44 82 MET A O 1
ATOM 669 N N . ASN A 1 83 ? 10.353 -0.211 -22.371 1.00 53.72 83 ASN A N 1
ATOM 670 C CA . ASN A 1 83 ? 10.503 -1.604 -22.812 1.00 53.72 83 ASN A CA 1
ATOM 671 C C . ASN A 1 83 ? 11.007 -2.610 -21.768 1.00 53.72 83 ASN A C 1
ATOM 673 O O . ASN A 1 83 ? 12.047 -3.237 -21.973 1.00 53.72 83 ASN A O 1
ATOM 677 N N . THR A 1 84 ? 10.299 -2.770 -20.646 1.00 57.12 84 THR A N 1
ATOM 678 C CA . THR A 1 84 ? 10.666 -3.788 -19.640 1.00 57.12 84 THR A CA 1
ATOM 679 C C . THR A 1 84 ? 9.648 -4.917 -19.463 1.00 57.12 84 THR A C 1
ATOM 681 O O . THR A 1 84 ? 10.087 -6.026 -19.168 1.00 57.12 84 THR A O 1
ATOM 684 N N . ARG A 1 85 ? 8.344 -4.728 -19.723 1.00 59.28 85 ARG A N 1
ATOM 685 C CA . ARG A 1 85 ? 7.307 -5.787 -19.745 1.00 59.28 85 ARG A CA 1
ATOM 686 C C . ARG A 1 85 ? 6.162 -5.397 -20.693 1.00 59.28 85 ARG A C 1
ATOM 688 O O . ARG A 1 85 ? 5.990 -4.195 -20.918 1.00 59.28 85 ARG A O 1
ATOM 695 N N . PRO A 1 86 ? 5.388 -6.354 -21.254 1.00 67.06 86 PRO A N 1
ATOM 696 C CA . PRO A 1 86 ? 4.078 -6.010 -21.804 1.00 67.06 86 PRO A CA 1
ATOM 697 C C . PRO A 1 86 ? 3.293 -5.227 -20.742 1.00 67.06 86 PRO A C 1
ATOM 699 O O . PRO A 1 86 ? 3.519 -5.459 -19.551 1.00 67.06 86 PRO A O 1
ATOM 702 N N . PRO A 1 87 ? 2.422 -4.280 -21.134 1.00 71.56 87 PRO A N 1
ATOM 703 C CA . PRO A 1 87 ? 1.752 -3.426 -20.166 1.00 71.56 87 PRO A CA 1
ATOM 704 C C . PRO A 1 87 ? 1.045 -4.239 -19.081 1.00 71.56 87 PRO A C 1
ATOM 706 O O . PRO A 1 87 ? 1.208 -3.931 -17.910 1.00 71.56 87 PRO A O 1
ATOM 709 N N . GLU A 1 88 ? 0.414 -5.345 -19.459 1.00 83.56 88 GLU A N 1
ATOM 710 C CA . GLU A 1 88 ? -0.092 -6.367 -18.551 1.00 83.56 88 GLU A CA 1
ATOM 711 C C . GLU A 1 88 ? 0.890 -7.543 -18.450 1.00 83.56 88 GLU A C 1
ATOM 713 O O . GLU A 1 88 ? 1.301 -8.111 -19.465 1.00 83.56 88 GLU A O 1
ATOM 718 N N . TYR A 1 89 ? 1.259 -7.935 -17.231 1.00 85.56 89 TYR A N 1
ATOM 719 C CA . TYR A 1 89 ? 2.061 -9.133 -16.982 1.00 85.56 89 TYR A CA 1
ATOM 720 C C . TYR A 1 89 ? 1.655 -9.824 -15.682 1.00 85.56 89 TYR A C 1
ATOM 722 O O . TYR A 1 89 ? 1.122 -9.204 -14.773 1.00 85.56 89 TYR A O 1
ATOM 730 N N . GLN A 1 90 ? 1.959 -11.115 -15.559 1.00 91.06 90 GLN A N 1
ATOM 731 C CA . GLN A 1 90 ? 1.788 -11.844 -14.302 1.00 91.06 90 GLN A CA 1
ATOM 732 C C . GLN A 1 90 ? 3.061 -11.770 -13.456 1.00 91.06 90 GLN A C 1
ATOM 734 O O . GLN A 1 90 ? 4.164 -12.018 -13.949 1.00 91.06 90 GLN A O 1
ATOM 739 N N . GLU A 1 91 ? 2.919 -11.475 -12.168 1.00 90.44 91 GLU A N 1
ATOM 740 C CA . GLU A 1 91 ? 4.010 -11.510 -11.195 1.00 90.44 91 GLU A CA 1
ATOM 741 C C . GLU A 1 91 ? 3.586 -12.248 -9.920 1.00 90.44 91 GLU A C 1
ATOM 743 O O . GLU A 1 91 ? 2.411 -12.314 -9.580 1.00 90.44 91 GLU A O 1
ATOM 748 N N . LYS A 1 92 ? 4.552 -12.846 -9.215 1.00 93.81 92 LYS A N 1
ATOM 749 C CA . LYS A 1 92 ? 4.324 -13.397 -7.879 1.00 93.81 92 LYS A CA 1
ATOM 750 C C . LYS A 1 92 ? 4.469 -12.309 -6.822 1.00 93.81 92 LYS A C 1
ATOM 752 O O . LYS A 1 92 ? 5.508 -11.647 -6.777 1.00 93.81 92 LYS A O 1
ATOM 757 N N . THR A 1 93 ? 3.487 -12.196 -5.936 1.00 95.38 93 THR A N 1
ATOM 758 C CA . THR A 1 93 ? 3.569 -11.361 -4.731 1.00 95.38 93 THR A CA 1
ATOM 759 C C . THR A 1 93 ? 4.591 -11.932 -3.735 1.00 95.38 93 THR A C 1
ATOM 761 O O . THR A 1 93 ? 5.067 -13.067 -3.871 1.00 95.38 93 THR A O 1
ATOM 764 N N . VAL A 1 94 ? 4.909 -11.188 -2.670 1.00 95.12 94 VAL A N 1
ATOM 765 C CA . VAL A 1 94 ? 5.708 -11.696 -1.530 1.00 95.12 94 VAL A CA 1
ATOM 766 C C . VAL A 1 94 ? 5.125 -12.934 -0.833 1.00 95.12 94 VAL A C 1
ATOM 768 O O . VAL A 1 94 ? 5.860 -13.642 -0.123 1.00 95.12 94 VAL A O 1
ATOM 771 N N . LEU A 1 95 ? 3.828 -13.185 -1.018 1.00 96.88 95 LEU A N 1
ATOM 772 C CA . LEU A 1 95 ? 3.091 -14.320 -0.461 1.00 96.88 95 LEU A CA 1
ATOM 773 C C . LEU A 1 95 ? 3.105 -15.533 -1.401 1.00 96.88 95 LEU A C 1
ATOM 775 O O . LEU A 1 95 ? 2.847 -16.651 -0.968 1.00 96.88 95 LEU A O 1
ATOM 779 N N . GLY A 1 96 ? 3.531 -15.339 -2.653 1.00 96.00 96 GLY A N 1
ATOM 780 C CA . GLY A 1 96 ? 3.653 -16.386 -3.664 1.00 96.00 96 GLY A CA 1
ATOM 781 C C . GLY A 1 96 ? 2.448 -16.501 -4.594 1.00 96.00 96 GLY A C 1
ATOM 782 O O . GLY A 1 96 ? 2.551 -17.220 -5.591 1.00 96.00 96 GLY A O 1
ATOM 783 N N . ASP A 1 97 ? 1.364 -15.775 -4.309 1.00 97.44 97 ASP A N 1
ATOM 784 C CA . ASP A 1 97 ? 0.198 -15.664 -5.182 1.00 97.44 97 ASP A CA 1
ATOM 785 C C . ASP A 1 97 ? 0.562 -14.963 -6.492 1.00 97.44 97 ASP A C 1
ATOM 787 O O . ASP A 1 97 ? 1.442 -14.101 -6.526 1.00 97.44 97 ASP A O 1
ATOM 791 N N . VAL A 1 98 ? -0.109 -15.345 -7.576 1.00 96.19 98 VAL A N 1
ATOM 792 C CA . VAL A 1 98 ? 0.063 -14.709 -8.885 1.00 96.19 98 VAL A CA 1
ATOM 793 C C . VAL A 1 98 ? -0.926 -13.559 -9.002 1.00 96.19 98 VAL A C 1
ATOM 795 O O . VAL A 1 98 ? -2.122 -13.761 -8.812 1.00 96.19 98 VAL A O 1
ATOM 798 N N . ILE A 1 99 ? -0.418 -12.381 -9.345 1.00 95.88 99 ILE A N 1
ATOM 799 C CA . ILE A 1 99 ? -1.204 -11.187 -9.632 1.00 95.88 99 ILE A CA 1
ATOM 800 C C . ILE A 1 99 ? -0.960 -10.753 -11.080 1.00 95.88 99 ILE A C 1
ATOM 802 O O . ILE A 1 99 ? 0.180 -10.726 -11.552 1.00 95.88 99 ILE A O 1
ATOM 806 N N . VAL A 1 100 ? -2.036 -10.437 -11.793 1.00 95.19 100 VAL A N 1
ATOM 807 C CA . VAL A 1 100 ? -1.997 -9.727 -13.073 1.00 95.19 100 VAL A CA 1
ATOM 808 C C . VAL A 1 100 ? -1.734 -8.259 -12.763 1.00 95.19 100 VAL A C 1
ATOM 810 O O . VAL A 1 100 ? -2.565 -7.598 -12.153 1.00 95.19 100 VAL A O 1
ATOM 813 N N . TRP A 1 101 ? -0.561 -7.759 -13.126 1.00 90.88 101 TRP A N 1
ATOM 814 C CA . TRP A 1 101 ? -0.120 -6.400 -12.848 1.00 90.88 101 TRP A CA 1
ATOM 815 C C . TRP A 1 101 ? -0.104 -5.592 -14.144 1.00 90.88 101 TRP A C 1
ATOM 817 O O . TRP A 1 101 ? 0.743 -5.811 -15.015 1.00 90.88 101 TRP A O 1
ATOM 827 N N . ASP A 1 102 ? -1.059 -4.670 -14.285 1.00 87.62 102 ASP A N 1
ATOM 828 C CA . ASP A 1 102 ? -1.180 -3.827 -15.472 1.00 87.62 102 ASP A CA 1
ATOM 829 C C . ASP A 1 102 ? -0.536 -2.449 -15.257 1.00 87.62 102 ASP A C 1
ATOM 831 O O . ASP A 1 102 ? -1.038 -1.577 -14.556 1.00 87.62 102 ASP A O 1
ATOM 835 N N . THR A 1 103 ? 0.598 -2.240 -15.909 1.00 82.31 103 THR A N 1
ATOM 836 C CA . THR A 1 103 ? 1.398 -1.012 -15.911 1.00 82.31 103 THR A CA 1
ATOM 837 C C . THR A 1 103 ? 1.047 -0.035 -17.034 1.00 82.31 103 THR A C 1
ATOM 839 O O . THR A 1 103 ? 1.625 1.050 -17.088 1.00 82.31 103 THR A O 1
ATOM 842 N N . SER A 1 104 ? 0.101 -0.359 -17.924 1.00 78.81 104 SER A N 1
ATOM 843 C CA . SER A 1 104 ? -0.307 0.524 -19.034 1.00 78.81 104 SER A CA 1
ATOM 844 C C . SER A 1 104 ? -0.774 1.903 -18.566 1.00 78.81 104 SER A C 1
ATOM 846 O O . SER A 1 104 ? -0.540 2.881 -19.274 1.00 78.81 104 SER A O 1
ATOM 848 N N . GLY A 1 105 ? -1.395 1.983 -17.385 1.00 73.06 105 GLY A N 1
ATOM 849 C CA . GLY A 1 105 ? -1.893 3.226 -16.789 1.00 73.06 105 GLY A CA 1
ATOM 850 C C . GLY A 1 105 ? -0.889 3.961 -15.899 1.00 73.06 105 GLY A C 1
ATOM 851 O O . GLY A 1 105 ? -1.174 5.072 -15.466 1.00 73.06 105 GLY A O 1
ATOM 852 N N . LEU A 1 106 ? 0.277 3.367 -15.620 1.00 74.00 106 LEU A N 1
ATOM 853 C CA . LEU A 1 106 ? 1.293 4.003 -14.785 1.00 74.00 106 LEU A CA 1
ATOM 854 C C . LEU A 1 106 ? 2.105 5.019 -15.595 1.00 74.00 106 LEU A C 1
ATOM 856 O O . LEU A 1 106 ? 2.485 4.696 -16.737 1.00 74.00 106 LEU A O 1
ATOM 860 N N . PRO A 1 107 ? 2.449 6.184 -15.001 1.00 69.75 107 PRO A N 1
ATOM 861 C CA . PRO A 1 107 ? 3.492 7.052 -15.526 1.00 69.75 107 PRO A CA 1
ATOM 862 C C . PRO A 1 107 ? 4.734 6.227 -15.813 1.00 69.75 107 PRO A C 1
ATOM 864 O O . PRO A 1 107 ? 5.070 5.305 -15.064 1.00 69.75 107 PRO A O 1
ATOM 867 N N . LEU A 1 108 ? 5.393 6.538 -16.923 1.00 64.56 108 LEU A N 1
ATOM 868 C CA . LEU A 1 108 ? 6.547 5.794 -17.410 1.00 64.56 108 LEU A CA 1
ATOM 869 C C . LEU A 1 108 ? 7.588 5.619 -16.295 1.00 64.56 108 LEU A C 1
ATOM 871 O O . LEU A 1 108 ? 8.088 4.517 -16.097 1.00 64.56 108 LEU A O 1
ATOM 875 N N . GLU A 1 109 ? 7.826 6.664 -15.512 1.00 63.72 109 GLU A N 1
ATOM 876 C CA . GLU A 1 109 ? 8.763 6.737 -14.394 1.00 63.72 109 GLU A CA 1
ATOM 877 C C . GLU A 1 109 ? 8.400 5.788 -13.240 1.00 63.72 109 GLU A C 1
ATOM 879 O O . GLU A 1 109 ? 9.296 5.238 -12.603 1.00 63.72 109 GLU A O 1
ATOM 884 N N . CYS A 1 110 ? 7.108 5.522 -13.019 1.00 64.81 110 CYS A N 1
ATOM 885 C CA . CYS A 1 110 ? 6.610 4.578 -12.012 1.00 64.81 110 CYS A CA 1
ATOM 886 C C . CYS A 1 110 ? 6.745 3.111 -12.466 1.00 64.81 110 CYS A C 1
ATOM 888 O O . CYS A 1 110 ? 6.725 2.201 -11.641 1.00 64.81 110 CYS A O 1
ATOM 890 N N . ARG A 1 111 ? 6.914 2.848 -13.774 1.00 61.81 111 ARG A N 1
ATOM 891 C CA . ARG A 1 111 ? 7.063 1.480 -14.321 1.00 61.81 111 ARG A CA 1
ATOM 892 C C . ARG A 1 111 ? 8.411 0.836 -13.991 1.00 61.81 111 ARG A C 1
ATOM 894 O O . ARG A 1 111 ? 8.580 -0.363 -14.203 1.00 61.81 111 ARG A O 1
ATOM 901 N N . GLY A 1 112 ? 9.376 1.630 -13.522 1.00 52.31 112 GLY A N 1
ATOM 902 C CA . GLY A 1 112 ? 10.729 1.186 -13.194 1.00 52.31 112 GLY A CA 1
ATOM 903 C C . GLY A 1 112 ? 10.887 0.587 -11.797 1.00 52.31 112 GLY A C 1
ATOM 904 O O . GLY A 1 112 ? 11.947 0.024 -11.519 1.00 52.31 112 GLY A O 1
ATOM 905 N N . ASP A 1 113 ? 9.876 0.684 -10.930 1.00 57.22 113 ASP A N 1
ATOM 906 C CA . ASP A 1 113 ? 9.961 0.170 -9.562 1.00 57.22 113 ASP A CA 1
ATOM 907 C C . ASP A 1 113 ? 9.673 -1.341 -9.518 1.00 57.22 113 ASP A C 1
ATOM 909 O O . ASP A 1 113 ? 8.662 -1.824 -8.995 1.00 57.22 113 ASP A O 1
ATOM 913 N N . GLU A 1 114 ? 10.569 -2.091 -10.174 1.00 55.97 114 GLU A N 1
ATOM 914 C CA . GLU A 1 114 ? 10.618 -3.551 -10.253 1.00 55.97 114 GLU A CA 1
ATOM 915 C C . GLU A 1 114 ? 10.779 -4.151 -8.847 1.00 55.97 114 GLU A C 1
ATOM 917 O O . GLU A 1 114 ? 11.853 -4.597 -8.442 1.00 55.97 114 GLU A O 1
ATOM 922 N N . GLY A 1 115 ? 9.710 -4.145 -8.060 1.00 71.50 115 GLY A N 1
ATOM 923 C CA . GLY A 1 115 ? 9.795 -4.594 -6.682 1.00 71.50 115 GLY A CA 1
ATOM 924 C C . GLY A 1 115 ? 8.664 -4.173 -5.770 1.00 71.50 115 GLY A C 1
ATOM 925 O O . GLY A 1 115 ? 8.639 -4.705 -4.671 1.00 71.50 115 GLY A O 1
ATOM 926 N N . GLN A 1 116 ? 7.726 -3.316 -6.177 1.00 81.62 116 GLN A N 1
ATOM 927 C CA . GLN A 1 116 ? 6.606 -2.890 -5.315 1.00 81.62 116 GLN A CA 1
ATOM 928 C C . GLN A 1 116 ? 5.864 -4.085 -4.679 1.00 81.62 116 GLN A C 1
ATOM 930 O O . GLN A 1 116 ? 5.803 -4.235 -3.458 1.00 81.62 116 GLN A O 1
ATOM 935 N N . LEU A 1 117 ? 5.492 -5.076 -5.494 1.00 87.81 117 LEU A N 1
ATOM 936 C CA . LEU A 1 117 ? 4.904 -6.346 -5.036 1.00 87.81 117 LEU A CA 1
ATOM 937 C C . LEU A 1 117 ? 5.821 -7.226 -4.170 1.00 87.81 117 LEU A C 1
ATOM 939 O O . LEU A 1 117 ? 5.365 -8.226 -3.613 1.00 87.81 117 LEU A O 1
ATOM 943 N N . ARG A 1 118 ? 7.116 -6.899 -4.100 1.00 88.06 118 ARG A N 1
ATOM 944 C CA . ARG A 1 118 ? 8.175 -7.609 -3.367 1.00 88.06 118 ARG A CA 1
ATOM 945 C C . ARG A 1 118 ? 8.712 -6.832 -2.157 1.00 88.06 118 ARG A C 1
ATOM 947 O O . ARG A 1 118 ? 9.466 -7.416 -1.373 1.00 88.06 118 ARG A O 1
ATOM 954 N N . ARG A 1 119 ? 8.355 -5.550 -2.014 1.00 88.06 119 ARG A N 1
ATOM 955 C CA . ARG A 1 119 ? 8.682 -4.704 -0.859 1.00 88.06 119 ARG A CA 1
ATOM 956 C C . ARG A 1 119 ? 7.926 -5.187 0.373 1.00 88.06 119 ARG A C 1
ATOM 958 O O . ARG A 1 119 ? 6.932 -5.908 0.265 1.00 88.06 119 ARG A O 1
ATOM 965 N N . CYS A 1 120 ? 8.455 -4.819 1.535 1.00 92.38 120 CYS A N 1
ATOM 966 C CA . CYS A 1 120 ? 7.824 -5.040 2.837 1.00 92.38 120 CYS A CA 1
ATOM 967 C C . CYS A 1 120 ? 7.354 -6.499 3.048 1.00 92.38 120 CYS A C 1
ATOM 969 O O . CYS A 1 120 ? 6.252 -6.781 3.517 1.00 92.38 120 CYS A O 1
ATOM 971 N N . ARG A 1 121 ? 8.202 -7.468 2.665 1.00 95.31 121 ARG A N 1
ATOM 972 C CA . ARG A 1 121 ? 7.905 -8.909 2.715 1.00 95.31 121 ARG A CA 1
ATOM 973 C C . ARG A 1 121 ? 7.505 -9.396 4.102 1.00 95.31 121 ARG A C 1
ATOM 975 O O . ARG A 1 121 ? 6.627 -10.250 4.191 1.00 95.31 121 ARG A O 1
ATOM 982 N N . LYS A 1 122 ? 8.178 -8.955 5.165 1.00 96.69 122 LYS A N 1
ATOM 983 C CA . LYS A 1 122 ? 7.833 -9.359 6.535 1.00 96.69 122 LYS A CA 1
ATOM 984 C C . LYS A 1 122 ? 6.487 -8.773 6.941 1.00 96.69 122 LYS A C 1
ATOM 986 O O . LYS A 1 122 ? 5.680 -9.499 7.507 1.00 96.69 122 LYS A O 1
ATOM 991 N N . HIS A 1 123 ? 6.244 -7.513 6.589 1.00 96.56 123 HIS A N 1
ATOM 992 C CA . HIS A 1 123 ? 4.994 -6.810 6.869 1.00 96.56 123 HIS A CA 1
ATOM 993 C C . HIS A 1 123 ? 3.805 -7.486 6.201 1.00 96.56 123 HIS A C 1
ATOM 995 O O . HIS A 1 123 ? 2.920 -7.987 6.885 1.00 96.56 123 HIS A O 1
ATOM 1001 N N . LYS A 1 124 ? 3.833 -7.632 4.879 1.00 97.38 124 LYS A N 1
ATOM 1002 C CA . LYS A 1 124 ? 2.746 -8.269 4.125 1.00 97.38 124 LYS A CA 1
ATOM 1003 C C . LYS A 1 124 ? 2.490 -9.711 4.575 1.00 97.38 124 LYS A C 1
ATOM 1005 O O . LYS A 1 124 ? 1.362 -10.182 4.554 1.00 97.38 124 LYS A O 1
ATOM 1010 N N . ARG A 1 125 ? 3.524 -10.437 5.018 1.00 97.94 125 ARG A N 1
ATOM 1011 C CA . ARG A 1 125 ? 3.360 -11.779 5.610 1.00 97.94 125 ARG A CA 1
ATOM 1012 C C . ARG A 1 125 ? 2.683 -11.754 6.970 1.00 97.94 125 ARG A C 1
ATOM 1014 O O . ARG A 1 125 ? 1.916 -12.666 7.263 1.00 97.94 125 ARG A O 1
ATOM 1021 N N . PHE A 1 126 ? 3.000 -10.757 7.789 1.00 98.06 126 PHE A N 1
ATOM 1022 C CA . PHE A 1 126 ? 2.340 -10.558 9.067 1.00 98.06 126 PHE A CA 1
ATOM 1023 C C . PHE A 1 126 ? 0.846 -10.294 8.849 1.00 98.06 126 PHE A C 1
ATOM 1025 O O . PHE A 1 126 ? 0.027 -11.052 9.358 1.00 98.06 126 PHE A O 1
ATOM 1032 N N . GLU A 1 127 ? 0.496 -9.324 8.000 1.00 98.25 127 GLU A N 1
ATOM 1033 C CA . GLU A 1 127 ? -0.897 -9.000 7.652 1.00 98.25 127 GLU A CA 1
ATOM 1034 C C . GLU A 1 127 ? -1.657 -10.181 7.056 1.00 98.25 127 GLU A C 1
ATOM 1036 O O . GLU A 1 127 ? -2.760 -10.491 7.501 1.00 98.25 127 GLU A O 1
ATOM 1041 N N . ALA A 1 128 ? -1.046 -10.901 6.114 1.00 98.31 128 ALA A N 1
ATOM 1042 C CA . ALA A 1 128 ? -1.633 -12.105 5.536 1.00 98.31 128 ALA A CA 1
ATOM 1043 C C . ALA A 1 128 ? -1.983 -13.156 6.602 1.00 98.31 128 ALA A C 1
ATOM 1045 O O . ALA A 1 128 ? -3.040 -13.784 6.536 1.00 98.31 128 ALA A O 1
ATOM 1046 N N . GLY A 1 129 ? -1.130 -13.315 7.621 1.00 98.00 129 GLY A N 1
ATOM 1047 C CA . GLY A 1 129 ? -1.405 -14.188 8.762 1.00 98.00 129 GLY A CA 1
ATOM 1048 C C . GLY A 1 129 ? -2.643 -13.761 9.557 1.00 98.00 129 GLY A C 1
ATOM 1049 O O . GLY A 1 129 ? -3.390 -14.616 10.042 1.00 98.00 129 GLY A O 1
ATOM 1050 N N . LEU A 1 130 ? -2.905 -12.453 9.642 1.00 98.06 130 LEU A N 1
ATOM 1051 C CA . LEU A 1 130 ? -4.073 -11.897 10.327 1.00 98.06 130 LEU A CA 1
ATOM 1052 C C . LEU A 1 130 ? -5.375 -12.114 9.556 1.00 98.06 130 LEU A C 1
ATOM 1054 O O . LEU A 1 130 ? -6.405 -12.315 10.194 1.00 98.06 130 LEU A O 1
ATOM 1058 N N . LEU A 1 131 ? -5.344 -12.158 8.218 1.00 98.25 131 LEU A N 1
ATOM 1059 C CA . LEU A 1 131 ? -6.549 -12.345 7.395 1.00 98.25 131 LEU A CA 1
ATOM 1060 C C . LEU A 1 131 ? -7.334 -13.604 7.780 1.00 98.25 131 LEU A C 1
ATOM 1062 O O . LEU A 1 131 ? -8.558 -13.589 7.790 1.00 98.25 131 LEU A O 1
ATOM 1066 N N . SER A 1 132 ? -6.655 -14.689 8.159 1.00 96.50 132 SER A N 1
ATOM 1067 C CA . SER A 1 132 ? -7.311 -15.926 8.616 1.00 96.50 132 SER A CA 1
ATOM 1068 C C . SER A 1 132 ? -8.039 -15.788 9.962 1.00 96.50 132 SER A C 1
ATOM 1070 O O . SER A 1 132 ? -8.948 -16.563 10.248 1.00 96.50 132 SER A O 1
ATOM 1072 N N . ARG A 1 133 ? -7.659 -14.793 10.771 1.00 96.81 133 ARG A N 1
ATOM 1073 C CA . ARG A 1 133 ? -8.174 -14.536 12.124 1.00 96.81 133 ARG A CA 1
ATOM 1074 C C . ARG A 1 133 ? -9.326 -13.533 12.135 1.00 96.81 133 ARG A C 1
ATOM 1076 O O . ARG A 1 133 ? -10.038 -13.463 13.131 1.00 96.81 133 ARG A O 1
ATOM 1083 N N . LEU A 1 134 ? -9.496 -12.751 11.066 1.00 97.62 134 LEU A N 1
ATOM 1084 C CA . LEU A 1 134 ? -10.540 -11.729 10.989 1.00 97.62 134 LEU A CA 1
ATOM 1085 C C . LEU A 1 134 ? -11.939 -12.351 11.002 1.00 97.62 134 LEU A C 1
ATOM 1087 O O . LEU A 1 134 ? -12.159 -13.393 10.377 1.00 97.62 134 LEU A O 1
ATOM 1091 N N . ALA A 1 135 ? -12.892 -11.684 11.653 1.00 97.38 135 ALA A N 1
ATOM 1092 C CA . ALA A 1 135 ? -14.290 -12.106 11.663 1.00 97.38 135 ALA A CA 1
ATOM 1093 C C . ALA A 1 135 ? -14.884 -12.152 10.235 1.00 97.38 135 ALA A C 1
ATOM 1095 O O . ALA A 1 135 ? -14.461 -11.382 9.368 1.00 97.38 135 ALA A O 1
ATOM 1096 N N . PRO A 1 136 ? -15.862 -13.033 9.951 1.00 97.44 136 PRO A N 1
ATOM 1097 C CA . PRO A 1 136 ? -16.508 -13.063 8.645 1.00 97.44 136 PRO A CA 1
ATOM 1098 C C . PRO A 1 136 ? -17.137 -11.718 8.260 1.00 97.44 136 PRO A C 1
ATOM 1100 O O . PRO A 1 136 ? -17.842 -11.110 9.065 1.00 97.44 136 PRO A O 1
ATOM 1103 N N . GLY A 1 137 ? -16.900 -11.258 7.030 1.00 97.31 137 GLY A N 1
ATOM 1104 C CA . GLY A 1 137 ? -17.459 -9.999 6.514 1.00 97.31 137 GLY A CA 1
ATOM 1105 C C . GLY A 1 137 ? -16.791 -8.713 7.025 1.00 97.31 137 GLY A C 1
ATOM 1106 O O . GLY A 1 137 ? -17.226 -7.611 6.667 1.00 97.31 137 GLY A O 1
ATOM 1107 N N . SER A 1 138 ? -15.738 -8.818 7.843 1.00 98.00 138 SER A N 1
ATOM 1108 C CA . SER A 1 138 ? -14.973 -7.656 8.305 1.00 98.00 138 SER A CA 1
ATOM 1109 C C . SER A 1 138 ? -14.272 -6.931 7.157 1.00 98.00 138 SER A C 1
ATOM 1111 O O . SER A 1 138 ? -13.982 -7.532 6.117 1.00 98.00 138 SER A O 1
ATOM 1113 N N . SER A 1 139 ? -13.941 -5.660 7.360 1.00 98.62 139 SER A N 1
ATOM 1114 C CA . SER A 1 139 ? -13.139 -4.899 6.408 1.00 98.62 139 SER A CA 1
ATOM 1115 C C . SER A 1 139 ? -11.637 -4.932 6.703 1.00 98.62 139 SER A C 1
ATOM 1117 O O . SER A 1 139 ? -11.197 -5.025 7.852 1.00 98.62 139 SER A O 1
ATOM 1119 N N . PHE A 1 140 ? -10.865 -4.840 5.624 1.00 98.75 140 PHE A N 1
ATOM 1120 C CA . PHE A 1 140 ? -9.454 -4.484 5.588 1.00 98.75 140 PHE A CA 1
ATOM 1121 C C . PHE A 1 140 ? -9.356 -3.085 4.972 1.00 98.75 140 PHE A C 1
ATOM 1123 O O . PHE A 1 140 ? -9.766 -2.895 3.825 1.00 98.75 140 PHE A O 1
ATOM 1130 N N . CYS A 1 141 ? -8.833 -2.119 5.716 1.00 98.75 141 CYS A N 1
ATOM 1131 C CA . CYS A 1 141 ? -8.660 -0.739 5.276 1.00 98.75 141 CYS A CA 1
ATOM 1132 C C . CYS A 1 141 ? -7.174 -0.410 5.149 1.00 98.75 141 CYS A C 1
ATOM 1134 O O . CYS A 1 141 ? -6.445 -0.507 6.131 1.00 98.75 141 CYS A O 1
ATOM 1136 N N . ASP A 1 142 ? -6.759 0.012 3.960 1.00 98.62 142 ASP A N 1
ATOM 1137 C CA . ASP A 1 142 ? -5.405 0.456 3.633 1.00 98.62 142 ASP A CA 1
ATOM 1138 C C . ASP A 1 142 ? -5.415 1.960 3.383 1.00 98.62 142 ASP A C 1
ATOM 1140 O O . ASP A 1 142 ? -5.987 2.444 2.399 1.00 98.62 142 ASP A O 1
ATOM 1144 N N . VAL A 1 143 ? -4.867 2.713 4.326 1.00 97.81 143 VAL A N 1
ATOM 1145 C CA . VAL A 1 143 ? -4.902 4.169 4.322 1.00 97.81 143 VAL A CA 1
ATOM 1146 C C . VAL A 1 143 ? -3.539 4.693 3.904 1.00 97.81 143 VAL A C 1
ATOM 1148 O O . VAL A 1 143 ? -2.569 4.507 4.632 1.00 97.81 143 VAL A O 1
ATOM 1151 N N . GLY A 1 144 ? -3.496 5.360 2.746 1.00 95.50 144 GLY A N 1
ATOM 1152 C CA . GLY A 1 144 ? -2.241 5.640 2.044 1.00 95.50 144 GLY A CA 1
ATOM 1153 C C . GLY A 1 144 ? -1.868 4.523 1.072 1.00 95.50 144 GLY A C 1
ATOM 1154 O O . GLY A 1 144 ? -0.709 4.151 0.953 1.00 95.50 144 GLY A O 1
ATOM 1155 N N . ALA A 1 145 ? -2.863 3.977 0.364 1.00 95.50 145 ALA A N 1
ATOM 1156 C CA . ALA A 1 145 ? -2.713 2.742 -0.403 1.00 95.50 145 ALA A CA 1
ATOM 1157 C C . ALA A 1 145 ? -1.701 2.824 -1.562 1.00 95.50 145 ALA A C 1
ATOM 1159 O O . ALA A 1 145 ? -1.369 1.793 -2.144 1.00 95.50 145 ALA A O 1
ATOM 1160 N N . HIS A 1 146 ? -1.231 4.013 -1.948 1.00 92.75 146 HIS A N 1
ATOM 1161 C CA . HIS A 1 146 ? -0.241 4.202 -3.002 1.00 92.75 146 HIS A CA 1
ATOM 1162 C C . HIS A 1 146 ? -0.676 3.553 -4.335 1.00 92.75 146 HIS A C 1
ATOM 1164 O O . HIS A 1 146 ? -1.760 3.826 -4.841 1.00 92.75 146 HIS A O 1
ATOM 1170 N N . PHE A 1 147 ? 0.153 2.692 -4.934 1.00 92.06 147 PHE A N 1
ATOM 1171 C CA . PHE A 1 147 ? -0.214 1.825 -6.064 1.00 92.06 147 PHE A CA 1
ATOM 1172 C C . PHE A 1 147 ? -0.770 0.481 -5.569 1.00 92.06 147 PHE A C 1
ATOM 1174 O O . PHE A 1 147 ? -0.426 -0.572 -6.098 1.00 92.06 147 PHE A O 1
ATOM 1181 N N . GLY A 1 148 ? -1.579 0.488 -4.514 1.00 94.75 148 GLY A N 1
ATOM 1182 C CA . GLY A 1 148 ? -2.307 -0.656 -3.966 1.00 94.75 148 GLY A CA 1
ATOM 1183 C C . GLY A 1 148 ? -1.474 -1.902 -3.681 1.00 94.75 148 GLY A C 1
ATOM 1184 O O . GLY A 1 148 ? -2.036 -2.992 -3.645 1.00 94.75 148 GLY A O 1
ATOM 1185 N N . ASP A 1 149 ? -0.154 -1.819 -3.532 1.00 93.69 149 ASP A N 1
ATOM 1186 C CA . ASP A 1 149 ? 0.705 -3.000 -3.478 1.00 93.69 149 ASP A CA 1
ATOM 1187 C C . ASP A 1 149 ? 0.476 -3.821 -2.204 1.00 93.69 149 ASP A C 1
ATOM 1189 O O . ASP A 1 149 ? 0.668 -5.042 -2.233 1.00 93.69 149 ASP A O 1
ATOM 1193 N N . THR A 1 150 ? 0.025 -3.189 -1.118 1.00 96.75 150 THR A N 1
ATOM 1194 C CA . THR A 1 150 ? -0.480 -3.856 0.088 1.00 96.75 150 THR A CA 1
ATOM 1195 C C . THR A 1 150 ? -1.904 -4.366 -0.129 1.00 96.75 150 THR A C 1
ATOM 1197 O O . THR A 1 150 ? -2.088 -5.588 -0.177 1.00 96.75 150 THR A O 1
ATOM 1200 N N . THR A 1 151 ? -2.890 -3.486 -0.362 1.00 98.31 151 THR A N 1
ATOM 1201 C CA . THR A 1 151 ? -4.301 -3.885 -0.569 1.00 98.31 151 THR A CA 1
ATOM 1202 C C . THR A 1 151 ? -4.484 -4.994 -1.605 1.00 98.31 151 THR A C 1
ATOM 1204 O O . THR A 1 151 ? -5.142 -5.995 -1.326 1.00 98.31 151 THR A O 1
ATOM 1207 N N . LEU A 1 152 ? -3.911 -4.857 -2.804 1.00 98.12 152 LEU A N 1
ATOM 1208 C CA . LEU A 1 152 ? -4.077 -5.822 -3.894 1.00 98.12 152 LEU A CA 1
ATOM 1209 C C . LEU A 1 152 ? -3.401 -7.155 -3.564 1.00 98.12 152 LEU A C 1
ATOM 1211 O O . LEU A 1 152 ? -3.960 -8.211 -3.860 1.00 98.12 152 LEU A O 1
ATOM 1215 N N . THR A 1 153 ? -2.233 -7.126 -2.908 1.00 98.06 153 THR A N 1
ATOM 1216 C CA . THR A 1 153 ? -1.582 -8.354 -2.426 1.00 98.06 153 THR A CA 1
ATOM 1217 C C . THR A 1 153 ? -2.474 -9.070 -1.416 1.00 98.06 153 THR A C 1
ATOM 1219 O O . THR A 1 153 ? -2.669 -10.280 -1.537 1.00 98.06 153 THR A O 1
ATOM 1222 N N . MET A 1 154 ? -3.046 -8.340 -0.452 1.00 98.62 154 MET A N 1
ATOM 1223 C CA . MET A 1 154 ? -3.932 -8.923 0.557 1.00 98.62 154 MET A CA 1
ATOM 1224 C C . MET A 1 154 ? -5.243 -9.430 -0.043 1.00 98.62 154 MET A C 1
ATOM 1226 O O . MET A 1 154 ? -5.673 -10.523 0.309 1.00 98.62 154 MET A O 1
ATOM 1230 N N . ALA A 1 155 ? -5.846 -8.708 -0.988 1.00 98.62 155 ALA A N 1
ATOM 1231 C CA . ALA A 1 155 ? -7.091 -9.110 -1.639 1.00 98.62 155 ALA A CA 1
ATOM 1232 C C . ALA A 1 155 ? -6.923 -10.383 -2.486 1.00 98.62 155 ALA A C 1
ATOM 1234 O O . ALA A 1 155 ? -7.735 -11.310 -2.400 1.00 98.62 155 ALA A O 1
ATOM 1235 N N . VAL A 1 156 ? -5.839 -10.470 -3.268 1.00 98.50 156 VAL A N 1
ATOM 1236 C CA . VAL A 1 156 ? -5.500 -11.678 -4.038 1.00 98.50 156 VAL A CA 1
ATOM 1237 C C . VAL A 1 156 ? -5.217 -12.855 -3.104 1.00 98.50 156 VAL A C 1
ATOM 1239 O O . VAL A 1 156 ? -5.708 -13.959 -3.345 1.00 98.50 156 VAL A O 1
ATOM 1242 N N . HIS A 1 157 ? -4.482 -12.623 -2.015 1.00 98.50 157 HIS A N 1
ATOM 1243 C CA . HIS A 1 157 ? -4.183 -13.666 -1.038 1.00 98.50 157 HIS A CA 1
ATOM 1244 C C . HIS A 1 157 ? -5.430 -14.145 -0.287 1.00 98.50 157 HIS A C 1
ATOM 1246 O O . HIS A 1 157 ? -5.663 -15.343 -0.175 1.00 98.50 157 HIS A O 1
ATOM 1252 N N . ALA A 1 158 ? -6.284 -13.229 0.176 1.00 98.44 158 ALA A N 1
ATOM 1253 C CA . ALA A 1 158 ? -7.545 -13.559 0.834 1.00 98.44 158 ALA A CA 1
ATOM 1254 C C . ALA A 1 158 ? -8.401 -14.472 -0.049 1.00 98.44 158 ALA A C 1
ATOM 1256 O O . ALA A 1 158 ? -8.892 -15.503 0.408 1.00 98.44 158 ALA A O 1
ATOM 1257 N N . LYS A 1 159 ? -8.507 -14.150 -1.343 1.00 98.06 159 LYS A N 1
ATOM 1258 C CA . LYS A 1 159 ? -9.182 -14.999 -2.329 1.00 98.06 159 LYS A CA 1
ATOM 1259 C C . LYS A 1 159 ? -8.541 -16.389 -2.429 1.00 98.06 159 LYS A C 1
ATOM 1261 O O . LYS A 1 159 ? -9.277 -17.375 -2.465 1.00 98.06 159 LYS A O 1
ATOM 1266 N N . SER A 1 160 ? -7.209 -16.493 -2.444 1.00 97.75 160 SER A N 1
ATOM 1267 C CA . SER A 1 160 ? -6.509 -17.782 -2.571 1.00 97.75 160 SER A CA 1
ATOM 1268 C C . SER A 1 160 ? -6.654 -18.685 -1.339 1.00 97.75 160 SER A C 1
ATOM 1270 O O . SER A 1 160 ? -6.679 -19.907 -1.486 1.00 97.75 160 SER A O 1
ATOM 1272 N N . ILE A 1 161 ? -6.846 -18.107 -0.148 1.00 97.69 161 ILE A N 1
ATOM 1273 C CA . ILE A 1 161 ? -7.086 -18.846 1.106 1.00 97.69 161 ILE A CA 1
ATOM 1274 C C . ILE A 1 161 ? -8.576 -19.018 1.456 1.00 97.69 161 ILE A C 1
ATOM 1276 O O . ILE A 1 161 ? -8.901 -19.444 2.562 1.00 97.69 161 ILE A O 1
ATOM 1280 N N . GLY A 1 162 ? -9.496 -18.689 0.541 1.00 97.69 162 GLY A N 1
ATOM 1281 C CA . GLY A 1 162 ? -10.940 -18.858 0.754 1.00 97.69 162 GLY A CA 1
ATOM 1282 C C . GLY A 1 162 ? -11.589 -17.807 1.665 1.00 97.69 162 GLY A C 1
ATOM 1283 O O . GLY A 1 162 ? -12.691 -18.028 2.157 1.00 97.69 162 GLY A O 1
ATOM 1284 N N . ARG A 1 163 ? -10.939 -16.657 1.867 1.00 97.69 163 ARG A N 1
ATOM 1285 C CA . ARG A 1 163 ? -11.433 -15.486 2.611 1.00 97.69 163 ARG A CA 1
ATOM 1286 C C . ARG A 1 163 ? -11.968 -14.385 1.690 1.00 97.69 163 ARG A C 1
ATOM 1288 O O . ARG A 1 163 ? -11.697 -13.202 1.873 1.00 97.69 163 ARG A O 1
ATOM 1295 N N . GLY A 1 164 ? -12.740 -14.778 0.676 1.00 96.44 164 GLY A N 1
ATOM 1296 C CA . GLY A 1 164 ? -13.398 -13.838 -0.244 1.00 96.44 164 GLY A CA 1
ATOM 1297 C C . GLY A 1 164 ? -14.514 -13.000 0.398 1.00 96.44 164 GLY A C 1
ATOM 1298 O O . GLY A 1 164 ? -15.078 -12.138 -0.266 1.00 96.44 164 GLY A O 1
ATOM 1299 N N . ASP A 1 165 ? -14.846 -13.265 1.665 1.00 97.94 165 ASP A N 1
ATOM 1300 C CA . ASP A 1 165 ? -15.799 -12.509 2.478 1.00 97.94 165 ASP A CA 1
ATOM 1301 C C . ASP A 1 165 ? -15.221 -11.196 3.036 1.00 97.94 165 ASP A C 1
ATOM 1303 O O . ASP A 1 165 ? -15.988 -10.317 3.428 1.00 97.94 165 ASP A O 1
ATOM 1307 N N . ILE A 1 166 ? -13.891 -11.054 3.086 1.00 98.50 166 ILE A N 1
ATOM 1308 C CA . ILE A 1 166 ? -13.235 -9.834 3.569 1.00 98.50 166 ILE A CA 1
ATOM 1309 C C . ILE A 1 166 ? -13.458 -8.707 2.558 1.00 98.50 166 ILE A C 1
ATOM 1311 O O . ILE A 1 166 ? -13.264 -8.879 1.353 1.00 98.50 166 ILE A O 1
ATOM 1315 N N . ARG A 1 167 ? -13.840 -7.531 3.059 1.00 98.56 167 ARG A N 1
ATOM 1316 C CA . ARG A 1 167 ? -14.089 -6.337 2.241 1.00 98.56 167 ARG A CA 1
ATOM 1317 C C . ARG A 1 167 ? -12.857 -5.442 2.248 1.00 98.56 167 ARG A C 1
ATOM 1319 O O . ARG A 1 167 ? -12.450 -4.984 3.309 1.00 98.56 167 ARG A O 1
ATOM 1326 N N . PHE A 1 168 ? -12.265 -5.189 1.089 1.00 98.81 168 PHE A N 1
ATOM 1327 C CA . PHE A 1 168 ? -11.047 -4.384 0.981 1.00 98.81 168 PHE A CA 1
ATOM 1328 C C . PHE A 1 168 ? -11.376 -2.936 0.625 1.00 98.81 168 PHE A C 1
ATOM 1330 O O . PHE A 1 168 ? -12.126 -2.696 -0.321 1.00 98.81 168 PHE A O 1
ATOM 1337 N N . PHE A 1 169 ? -10.786 -1.989 1.353 1.00 98.81 169 PHE A N 1
ATOM 1338 C CA . PHE A 1 169 ? -10.867 -0.554 1.097 1.00 98.81 169 PHE A CA 1
ATOM 1339 C C . PHE A 1 169 ? -9.461 0.021 0.923 1.00 98.81 169 PHE A C 1
ATOM 1341 O O . PHE A 1 169 ? -8.624 -0.157 1.805 1.00 98.81 169 PHE A O 1
ATOM 1348 N N . ALA A 1 170 ? -9.223 0.721 -0.184 1.00 98.56 170 ALA A N 1
ATOM 1349 C CA . ALA A 1 170 ? -7.980 1.439 -0.457 1.00 98.56 170 ALA A CA 1
ATOM 1350 C C . ALA A 1 170 ? -8.255 2.945 -0.482 1.00 98.56 170 ALA A C 1
ATOM 1352 O O . ALA A 1 170 ? -9.014 3.415 -1.331 1.00 98.56 170 ALA A O 1
ATOM 1353 N N . PHE A 1 171 ? -7.639 3.700 0.427 1.00 98.00 171 PHE A N 1
ATOM 1354 C CA . PHE A 1 171 ? -7.761 5.156 0.486 1.00 98.00 171 PHE A CA 1
ATOM 1355 C C . PHE A 1 171 ? -6.512 5.803 -0.105 1.00 98.00 171 PHE A C 1
ATOM 1357 O O . PHE A 1 171 ? -5.407 5.616 0.410 1.00 98.00 171 PHE A O 1
ATOM 1364 N N . GLU A 1 172 ? -6.695 6.563 -1.183 1.00 95.56 172 GLU A N 1
ATOM 1365 C CA . GLU A 1 172 ? -5.601 7.202 -1.915 1.00 95.56 172 GLU A CA 1
ATOM 1366 C C . GLU A 1 172 ? -6.067 8.534 -2.543 1.00 95.56 172 GLU A C 1
ATOM 1368 O O . GLU A 1 172 ? -7.006 8.561 -3.336 1.00 95.56 172 GLU A O 1
ATOM 1373 N N . PRO A 1 173 ? -5.431 9.674 -2.244 1.00 93.00 173 PRO A N 1
ATOM 1374 C CA . PRO A 1 173 ? -5.850 10.968 -2.788 1.00 93.00 173 PRO A CA 1
ATOM 1375 C C . PRO A 1 173 ? -5.502 11.179 -4.264 1.00 93.00 173 PRO A C 1
ATOM 1377 O O . PRO A 1 173 ? -6.147 11.988 -4.933 1.00 93.00 173 PRO A O 1
ATOM 1380 N N . SER A 1 174 ? -4.527 10.462 -4.821 1.00 89.25 174 SER A N 1
ATOM 1381 C CA . SER A 1 174 ? -4.215 10.539 -6.246 1.00 89.25 174 SER A CA 1
ATOM 1382 C C . SER A 1 174 ? -5.245 9.779 -7.084 1.00 89.25 174 SER A C 1
ATOM 1384 O O . SER A 1 174 ? -5.292 8.547 -7.087 1.00 89.25 174 SER A O 1
ATOM 1386 N N . SER A 1 175 ? -6.025 10.510 -7.885 1.00 89.75 175 SER A N 1
ATOM 1387 C CA . SER A 1 175 ? -7.019 9.901 -8.782 1.00 89.75 175 SER A CA 1
ATOM 1388 C C . SER A 1 175 ? -6.381 8.969 -9.821 1.00 89.75 175 SER A C 1
ATOM 1390 O O . SER A 1 175 ? -6.982 7.976 -10.228 1.00 89.75 175 SER A O 1
ATOM 1392 N N . LEU A 1 176 ? -5.141 9.258 -10.231 1.00 87.50 176 LEU A N 1
ATOM 1393 C CA . LEU A 1 176 ? -4.362 8.409 -11.126 1.00 87.50 176 LEU A CA 1
ATOM 1394 C C . LEU A 1 176 ? -4.094 7.039 -10.502 1.00 87.50 176 LEU A C 1
ATOM 1396 O O . LEU A 1 176 ? -4.324 6.016 -11.146 1.00 87.50 176 LEU A O 1
ATOM 1400 N N . LYS A 1 177 ? -3.631 7.026 -9.250 1.00 90.25 177 LYS A N 1
ATOM 1401 C CA . LYS A 1 177 ? -3.357 5.788 -8.523 1.00 90.25 177 LYS A CA 1
ATOM 1402 C C . LYS A 1 177 ? -4.641 5.029 -8.219 1.00 90.25 177 LYS A C 1
ATOM 1404 O O . LYS A 1 177 ? -4.672 3.825 -8.430 1.00 90.25 177 LYS A O 1
ATOM 1409 N N . CYS A 1 178 ? -5.720 5.726 -7.857 1.00 93.75 178 CYS A N 1
ATOM 1410 C CA . CYS A 1 178 ? -7.031 5.108 -7.650 1.00 93.75 178 CYS A CA 1
ATOM 1411 C C . CYS A 1 178 ? -7.504 4.325 -8.878 1.00 93.75 178 CYS A C 1
ATOM 1413 O O . CYS A 1 178 ? -7.742 3.124 -8.781 1.00 93.75 178 CYS A O 1
ATOM 1415 N N . ARG A 1 179 ? -7.541 4.977 -10.051 1.00 92.25 179 ARG A N 1
ATOM 1416 C CA . ARG A 1 179 ? -7.911 4.326 -11.322 1.00 92.25 179 ARG A CA 1
ATOM 1417 C C . ARG A 1 179 ? -7.029 3.121 -11.628 1.00 92.25 179 ARG A C 1
ATOM 1419 O O . ARG A 1 179 ? -7.472 2.135 -12.210 1.00 92.25 179 ARG A O 1
ATOM 1426 N N . TRP A 1 180 ? -5.754 3.214 -11.264 1.00 92.31 180 TRP A N 1
ATOM 1427 C CA . TRP A 1 180 ? -4.814 2.124 -11.443 1.00 92.31 180 TRP A CA 1
ATOM 1428 C C . TRP A 1 180 ? -5.111 0.945 -10.490 1.00 92.31 180 TRP A C 1
ATOM 1430 O O . TRP A 1 180 ? -5.136 -0.196 -10.952 1.00 92.31 180 TRP A O 1
ATOM 1440 N N . ILE A 1 181 ? -5.419 1.196 -9.210 1.00 95.50 181 ILE A N 1
ATOM 1441 C CA . ILE A 1 181 ? -5.807 0.152 -8.242 1.00 95.50 181 ILE A CA 1
ATOM 1442 C C . ILE A 1 181 ? -7.074 -0.558 -8.723 1.00 95.50 181 ILE A C 1
ATOM 1444 O O . ILE A 1 181 ? -7.099 -1.787 -8.752 1.00 95.50 181 ILE A O 1
ATOM 1448 N N . GLU A 1 182 ? -8.093 0.196 -9.146 1.00 96.94 182 GLU A N 1
ATOM 1449 C CA . GLU A 1 182 ? -9.351 -0.343 -9.688 1.00 96.94 182 GLU A CA 1
ATOM 1450 C C . GLU A 1 182 ? -9.088 -1.284 -10.865 1.00 96.94 182 GLU A C 1
ATOM 1452 O O . GLU A 1 182 ? -9.569 -2.418 -10.889 1.00 96.94 182 GLU A O 1
ATOM 1457 N N . LYS A 1 183 ? -8.246 -0.846 -11.806 1.00 95.25 183 LYS A N 1
ATOM 1458 C CA . LYS A 1 183 ? -7.876 -1.632 -12.982 1.00 95.25 183 LYS A CA 1
ATOM 1459 C C . LYS A 1 183 ? -7.185 -2.947 -12.616 1.00 95.25 183 LYS A C 1
ATOM 1461 O O . LYS A 1 183 ? -7.492 -3.992 -13.189 1.00 95.25 183 LYS A O 1
ATOM 1466 N N . VAL A 1 184 ? -6.243 -2.917 -11.672 1.00 95.81 184 VAL A N 1
ATOM 1467 C CA . VAL A 1 184 ? -5.550 -4.136 -11.232 1.00 95.81 184 VAL A CA 1
ATOM 1468 C C . VAL A 1 184 ? -6.478 -5.038 -10.419 1.00 95.81 184 VAL A C 1
ATOM 1470 O O . VAL A 1 184 ? -6.425 -6.258 -10.575 1.00 95.81 184 VAL A O 1
ATOM 1473 N N . ALA A 1 185 ? -7.372 -4.481 -9.602 1.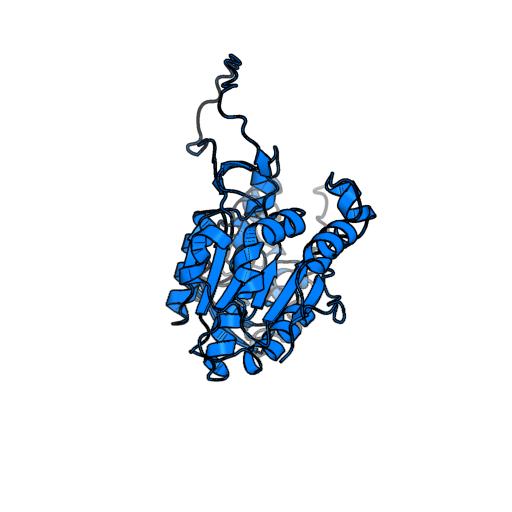00 97.50 185 ALA A N 1
ATOM 1474 C CA . ALA A 1 185 ? -8.380 -5.257 -8.886 1.00 97.50 185 ALA A CA 1
ATOM 1475 C C . ALA A 1 185 ? -9.311 -6.008 -9.859 1.00 97.50 185 ALA A C 1
ATOM 1477 O O . ALA A 1 185 ? -9.509 -7.219 -9.711 1.00 97.50 185 ALA A O 1
ATOM 1478 N N . GLU A 1 186 ? -9.791 -5.324 -10.905 1.00 96.44 186 GLU A N 1
ATOM 1479 C CA . GLU A 1 186 ? -10.607 -5.906 -11.977 1.00 96.44 186 GLU A CA 1
ATOM 1480 C C . GLU A 1 186 ? -9.868 -7.045 -12.695 1.00 96.44 186 GLU A C 1
ATOM 1482 O O . GLU A 1 186 ? -10.392 -8.158 -12.784 1.00 96.44 186 GLU A O 1
ATOM 1487 N N . ALA A 1 187 ? -8.618 -6.816 -13.114 1.00 95.94 187 ALA A N 1
ATOM 1488 C CA . ALA A 1 187 ? -7.800 -7.814 -13.812 1.00 95.94 187 ALA A CA 1
ATOM 1489 C C . ALA A 1 187 ? -7.559 -9.101 -12.996 1.00 95.94 187 ALA A C 1
ATOM 1491 O O . ALA A 1 187 ? -7.297 -10.165 -13.559 1.00 95.94 187 ALA A O 1
ATOM 1492 N N . ASN A 1 188 ? -7.665 -9.029 -11.666 1.00 97.06 188 ASN A N 1
ATOM 1493 C CA . ASN A 1 188 ? -7.504 -10.170 -10.759 1.00 97.06 188 ASN A CA 1
ATOM 1494 C C . ASN A 1 188 ? -8.839 -10.731 -10.237 1.00 97.06 188 ASN A C 1
ATOM 1496 O O . ASN A 1 188 ? -8.865 -11.729 -9.498 1.00 97.06 188 ASN A O 1
ATOM 1500 N N . GLY A 1 189 ? -9.962 -10.114 -10.618 1.00 97.06 189 GLY A N 1
ATOM 1501 C CA . GLY A 1 189 ? -11.294 -10.454 -10.132 1.00 97.06 189 GLY A CA 1
ATOM 1502 C C . GLY A 1 189 ? -11.367 -10.429 -8.606 1.00 97.06 189 GLY A C 1
ATOM 1503 O O . GLY A 1 189 ? -11.851 -11.396 -8.006 1.00 97.06 189 GLY A O 1
ATOM 1504 N N . VAL A 1 190 ? -10.794 -9.398 -7.983 1.00 98.06 190 VAL A N 1
ATOM 1505 C CA . VAL A 1 190 ? -10.881 -9.137 -6.540 1.00 98.06 190 VAL A CA 1
ATOM 1506 C C . VAL A 1 190 ? -11.708 -7.877 -6.306 1.00 98.06 190 VAL A C 1
ATOM 1508 O O . VAL A 1 190 ? -11.646 -6.934 -7.087 1.00 98.06 190 VAL A O 1
ATOM 1511 N N . ASN A 1 191 ? -12.508 -7.871 -5.242 1.00 95.25 191 ASN A N 1
ATOM 1512 C CA . ASN A 1 191 ? -13.366 -6.737 -4.913 1.00 95.25 191 ASN A CA 1
ATOM 1513 C C . ASN A 1 191 ? -12.626 -5.778 -3.972 1.00 95.25 191 ASN A C 1
ATOM 1515 O O . ASN A 1 191 ? -12.467 -6.082 -2.788 1.00 95.25 191 ASN A O 1
ATOM 1519 N N . VAL A 1 192 ? -12.174 -4.643 -4.504 1.00 98.56 192 VAL A N 1
ATOM 1520 C CA . VAL A 1 192 ? -11.519 -3.568 -3.748 1.00 98.56 192 VAL A CA 1
ATOM 1521 C C . VAL A 1 192 ? -12.315 -2.283 -3.953 1.00 98.56 192 VAL A C 1
ATOM 1523 O O . VAL A 1 192 ? -12.478 -1.828 -5.081 1.00 98.56 192 VAL A O 1
ATOM 1526 N N . SER A 1 193 ? -12.804 -1.697 -2.862 1.00 98.62 193 SER A N 1
ATOM 1527 C CA . SER A 1 193 ? -13.437 -0.377 -2.864 1.00 98.62 193 SER A CA 1
ATOM 1528 C C . SER A 1 193 ? -12.357 0.697 -2.782 1.00 98.62 193 SER A C 1
ATOM 1530 O O . SER A 1 193 ? -11.680 0.825 -1.764 1.00 98.62 193 SER A O 1
ATOM 1532 N N . VAL A 1 194 ? -12.169 1.454 -3.858 1.00 98.50 194 VAL A N 1
ATOM 1533 C CA . VAL A 1 194 ? -11.155 2.509 -3.926 1.00 98.50 194 VAL A CA 1
ATOM 1534 C C . VAL A 1 194 ? -11.803 3.853 -3.611 1.00 98.50 194 VAL A C 1
ATOM 1536 O O . VAL A 1 194 ? -12.803 4.228 -4.218 1.00 98.50 194 VAL A O 1
ATOM 1539 N N . VAL A 1 195 ? -11.249 4.578 -2.641 1.00 98.25 195 VAL A N 1
ATOM 1540 C CA . VAL A 1 195 ? -11.791 5.852 -2.163 1.00 98.25 195 VAL A CA 1
ATOM 1541 C C . VAL A 1 195 ? -10.774 6.953 -2.435 1.00 98.25 195 VAL A C 1
ATOM 1543 O O . VAL A 1 195 ? -9.705 7.003 -1.821 1.00 98.25 195 VAL A O 1
ATOM 1546 N N . ASN A 1 196 ? -11.109 7.845 -3.373 1.00 96.19 196 ASN A N 1
ATOM 1547 C CA . ASN A 1 196 ? -10.205 8.903 -3.808 1.00 96.19 196 ASN A CA 1
ATOM 1548 C C . ASN A 1 196 ? -10.186 10.097 -2.836 1.00 96.19 196 ASN A C 1
ATOM 1550 O O . ASN A 1 196 ? -10.764 11.152 -3.104 1.00 96.19 196 ASN A O 1
ATOM 1554 N N . CYS A 1 197 ? -9.548 9.916 -1.682 1.00 95.88 197 CYS A N 1
ATOM 1555 C CA . CYS A 1 197 ? -9.411 10.940 -0.651 1.00 95.88 197 CYS A CA 1
ATOM 1556 C C . CYS A 1 197 ? -8.145 10.745 0.189 1.00 95.88 197 CYS A C 1
ATOM 1558 O O . CYS A 1 197 ? -7.630 9.636 0.325 1.00 95.88 197 CYS A O 1
ATOM 1560 N N . ALA A 1 198 ? -7.693 11.824 0.822 1.00 95.31 198 ALA A N 1
ATOM 1561 C CA . ALA A 1 198 ? -6.801 11.735 1.970 1.00 95.31 198 ALA A CA 1
ATOM 1562 C C . ALA A 1 198 ? -7.608 11.381 3.229 1.00 95.31 198 ALA A C 1
ATOM 1564 O O . ALA A 1 198 ? -8.775 11.762 3.354 1.00 95.31 198 ALA A O 1
ATOM 1565 N N . ILE A 1 199 ? -6.979 10.706 4.187 1.00 97.06 199 ILE A N 1
ATOM 1566 C CA . ILE A 1 199 ? -7.573 10.443 5.499 1.00 97.06 199 ILE A CA 1
ATOM 1567 C C . ILE A 1 199 ? -6.900 11.320 6.549 1.00 97.06 199 ILE A C 1
ATOM 1569 O O . ILE A 1 199 ? -5.677 11.433 6.597 1.00 97.06 199 ILE A O 1
ATOM 1573 N N . GLY A 1 200 ? -7.708 11.939 7.402 1.00 96.44 200 GLY A N 1
ATOM 1574 C CA . GLY A 1 200 ? -7.244 12.753 8.517 1.00 96.44 200 GLY A CA 1
ATOM 1575 C C . GLY A 1 200 ? -8.262 12.790 9.648 1.00 96.44 200 GLY A C 1
ATOM 1576 O O . GLY A 1 200 ? -9.137 11.937 9.744 1.00 96.44 200 GLY A O 1
ATOM 1577 N N . GLU A 1 201 ? -8.149 13.792 10.516 1.00 96.94 201 GLU A N 1
ATOM 1578 C CA . GLU A 1 201 ? -8.993 13.910 11.714 1.00 96.94 201 GLU A CA 1
ATOM 1579 C C . GLU A 1 201 ? -10.419 14.393 11.403 1.00 96.94 201 GLU A C 1
ATOM 1581 O O . GLU A 1 201 ? -11.360 14.070 12.119 1.00 96.94 201 GLU A O 1
ATOM 1586 N N . THR A 1 202 ? -10.594 15.178 10.338 1.00 96.50 202 THR A N 1
ATOM 1587 C CA . THR A 1 202 ? -11.870 15.824 9.978 1.00 96.50 202 THR A CA 1
ATOM 1588 C C . THR A 1 202 ? -11.971 16.001 8.466 1.00 96.50 202 THR A C 1
ATOM 1590 O O . THR A 1 202 ? -10.955 15.979 7.770 1.00 96.50 202 THR A O 1
ATOM 1593 N N . GLU A 1 203 ? -13.187 16.224 7.965 1.00 96.00 203 GLU A N 1
ATOM 1594 C CA . GLU A 1 203 ? -13.412 16.562 6.559 1.00 96.00 203 GLU A CA 1
ATOM 1595 C C . GLU A 1 203 ? -12.944 17.981 6.229 1.00 96.00 203 GLU A C 1
ATOM 1597 O O . GLU A 1 203 ? -13.293 18.930 6.932 1.00 96.00 203 GLU A O 1
ATOM 1602 N N . ARG A 1 204 ? -12.151 18.125 5.161 1.00 94.38 204 ARG A N 1
ATOM 1603 C CA . ARG A 1 204 ? -11.639 19.418 4.674 1.00 94.38 204 ARG A CA 1
ATOM 1604 C C . ARG A 1 204 ? -11.004 19.295 3.287 1.00 94.38 204 ARG A C 1
ATOM 1606 O O . ARG A 1 204 ? -10.793 18.193 2.786 1.00 94.38 204 ARG A O 1
ATOM 1613 N N . SER A 1 205 ? -10.660 20.432 2.686 1.00 92.38 205 SER A N 1
ATOM 1614 C CA . SER A 1 205 ? -9.775 20.474 1.516 1.00 92.38 205 SER A CA 1
ATOM 1615 C C . SER A 1 205 ? -8.326 20.663 1.959 1.00 92.38 205 SER A C 1
ATOM 1617 O O . SER A 1 205 ? -8.044 21.481 2.835 1.00 92.38 205 SER A O 1
ATOM 1619 N N . VAL A 1 206 ? -7.406 19.927 1.346 1.00 91.62 206 VAL A N 1
ATOM 1620 C CA . VAL A 1 206 ? -5.965 20.034 1.608 1.00 91.62 206 VAL A CA 1
ATOM 1621 C C . VAL A 1 206 ? -5.187 20.148 0.307 1.00 91.62 206 VAL A C 1
ATOM 1623 O O . VAL A 1 206 ? -5.676 19.748 -0.746 1.00 91.62 206 VAL A O 1
ATOM 1626 N N . VAL A 1 207 ? -3.967 20.666 0.367 1.00 89.06 207 VAL A N 1
ATOM 1627 C CA . VAL A 1 207 ? -3.028 20.652 -0.766 1.00 89.06 207 VAL A CA 1
ATOM 1628 C C . VAL A 1 207 ? -1.795 19.852 -0.391 1.00 89.06 207 VAL A C 1
ATOM 1630 O O . VAL A 1 207 ? -1.459 19.741 0.783 1.00 89.06 207 VAL A O 1
ATOM 1633 N N . ALA A 1 208 ? -1.118 19.273 -1.377 1.00 83.94 208 ALA A N 1
ATOM 1634 C CA . ALA A 1 208 ? 0.188 18.672 -1.131 1.00 83.94 208 ALA A CA 1
ATOM 1635 C C . ALA A 1 208 ? 1.216 19.761 -0.782 1.00 83.94 208 ALA A C 1
ATOM 1637 O O . ALA A 1 208 ? 1.261 20.796 -1.453 1.00 83.94 208 ALA A O 1
ATOM 1638 N N . GLU A 1 209 ? 2.070 19.493 0.205 1.00 82.56 209 GLU A N 1
ATOM 1639 C CA . GLU A 1 209 ? 3.210 20.343 0.560 1.00 82.56 209 GLU A CA 1
ATOM 1640 C C . GLU A 1 209 ? 4.074 20.653 -0.679 1.00 82.56 209 GLU A C 1
ATOM 1642 O O . GLU A 1 209 ? 4.216 19.848 -1.616 1.00 82.56 209 GLU A O 1
ATOM 1647 N N . ARG A 1 210 ? 4.674 21.847 -0.716 1.00 72.12 210 ARG A N 1
ATOM 1648 C CA . ARG A 1 210 ? 5.470 22.288 -1.867 1.00 72.12 210 ARG A CA 1
ATOM 1649 C C . ARG A 1 210 ? 6.638 21.327 -2.131 1.00 72.12 210 ARG A C 1
ATOM 1651 O O . ARG A 1 210 ? 7.538 21.162 -1.320 1.00 72.12 210 ARG A O 1
ATOM 1658 N N . GLY A 1 211 ? 6.660 20.723 -3.320 1.00 68.50 211 GLY A N 1
ATOM 1659 C CA . GLY A 1 211 ? 7.677 19.733 -3.709 1.00 68.50 211 GLY A CA 1
ATOM 1660 C C . GLY A 1 211 ? 7.325 18.286 -3.340 1.00 68.50 211 GLY A C 1
ATOM 1661 O O . GLY A 1 211 ? 7.894 17.367 -3.936 1.00 68.50 211 GLY A O 1
ATOM 1662 N N . ALA A 1 212 ? 6.325 18.070 -2.480 1.00 65.44 212 ALA A N 1
ATOM 1663 C CA . ALA A 1 212 ? 5.791 16.743 -2.194 1.00 65.44 212 ALA A CA 1
ATOM 1664 C C . ALA A 1 212 ? 5.082 16.145 -3.413 1.00 65.44 212 ALA A C 1
ATOM 1666 O O . ALA A 1 212 ? 5.140 14.941 -3.588 1.00 65.44 212 ALA A O 1
ATOM 1667 N N . LYS A 1 213 ? 4.509 16.951 -4.322 1.00 61.09 213 LYS A N 1
ATOM 1668 C CA . LYS A 1 213 ? 3.813 16.455 -5.531 1.00 61.09 213 LYS A CA 1
ATOM 1669 C C . LYS A 1 213 ? 4.669 15.524 -6.386 1.00 61.09 213 LYS A C 1
ATOM 1671 O O . LYS A 1 213 ? 4.298 14.385 -6.654 1.00 61.09 213 LYS A O 1
ATOM 1676 N N . ARG A 1 214 ? 5.844 16.009 -6.805 1.00 63.81 214 ARG A N 1
ATOM 1677 C CA . ARG A 1 214 ? 6.744 15.218 -7.648 1.00 63.81 214 ARG A CA 1
ATOM 1678 C C . ARG A 1 214 ? 7.215 13.989 -6.887 1.00 63.81 214 ARG A C 1
ATOM 1680 O O . ARG A 1 214 ? 7.274 12.926 -7.473 1.00 63.81 214 ARG A O 1
ATOM 1687 N N . LYS A 1 215 ? 7.501 14.127 -5.592 1.00 61.41 215 LYS A N 1
ATOM 1688 C CA . LYS A 1 215 ? 7.922 13.013 -4.749 1.00 61.41 215 LYS A CA 1
ATOM 1689 C C . LYS A 1 215 ? 6.814 11.968 -4.599 1.00 61.41 215 LYS A C 1
ATOM 1691 O O . LYS A 1 215 ? 7.061 10.801 -4.824 1.00 61.41 215 LYS A O 1
ATOM 1696 N N . ALA A 1 216 ? 5.583 12.373 -4.331 1.00 61.84 216 ALA A N 1
ATOM 1697 C CA . ALA A 1 216 ? 4.474 11.484 -4.029 1.00 61.84 216 ALA A CA 1
ATOM 1698 C C . ALA A 1 216 ? 3.955 10.700 -5.230 1.00 61.84 216 ALA A C 1
ATOM 1700 O O . ALA A 1 216 ? 3.458 9.595 -5.048 1.00 61.84 216 ALA A O 1
ATOM 1701 N N . ILE A 1 217 ? 4.082 11.215 -6.457 1.00 62.25 217 ILE A N 1
ATOM 1702 C CA . ILE A 1 217 ? 3.800 10.411 -7.658 1.00 62.25 217 ILE A CA 1
ATOM 1703 C C . ILE A 1 217 ? 4.731 9.180 -7.713 1.00 62.25 217 ILE A C 1
ATOM 1705 O O . ILE A 1 217 ? 4.329 8.145 -8.243 1.00 62.25 217 ILE A O 1
ATOM 1709 N N . TYR A 1 218 ? 5.935 9.267 -7.131 1.00 61.69 218 TYR A N 1
ATOM 1710 C CA . TYR A 1 218 ? 6.978 8.244 -7.255 1.00 61.69 218 TYR A CA 1
ATOM 1711 C C . TYR A 1 218 ? 7.295 7.466 -5.963 1.00 61.69 218 TYR A C 1
ATOM 1713 O O . TYR A 1 218 ? 7.591 6.279 -6.059 1.00 61.69 218 TYR A O 1
ATOM 1721 N N . ASP A 1 219 ? 7.225 8.086 -4.782 1.00 63.38 219 ASP A N 1
ATOM 1722 C CA . ASP A 1 219 ? 7.936 7.613 -3.582 1.00 63.38 219 ASP A CA 1
ATOM 1723 C C . ASP A 1 219 ? 7.054 7.114 -2.425 1.00 63.38 219 ASP A C 1
ATOM 1725 O O . ASP A 1 219 ? 7.631 6.602 -1.470 1.00 63.38 219 ASP A O 1
ATOM 1729 N N . GLY A 1 220 ? 5.719 7.209 -2.465 1.00 58.53 220 GLY A N 1
ATOM 1730 C CA . GLY A 1 220 ? 4.909 6.502 -1.454 1.00 58.53 220 GLY A CA 1
ATOM 1731 C C . GLY A 1 220 ? 3.670 7.211 -0.936 1.00 58.53 220 GLY A C 1
ATOM 1732 O O . GLY A 1 220 ? 2.613 6.610 -0.967 1.00 58.53 220 GLY A O 1
ATOM 1733 N N . SER A 1 221 ? 3.728 8.483 -0.543 1.00 64.75 221 SER A N 1
ATOM 1734 C CA . SER A 1 221 ? 2.539 9.180 -0.019 1.00 64.75 221 SER A CA 1
ATOM 1735 C C . SER A 1 221 ? 2.741 10.707 -0.000 1.00 64.75 221 SER A C 1
ATOM 1737 O O . SER A 1 221 ? 3.840 11.209 -0.255 1.00 64.75 221 SER A O 1
ATOM 1739 N N . MET A 1 222 ? 1.659 11.474 0.194 1.00 75.06 222 MET A N 1
ATOM 1740 C CA . MET A 1 222 ? 1.677 12.948 0.210 1.00 75.06 222 MET A CA 1
ATOM 1741 C C . MET A 1 222 ? 1.621 13.488 1.638 1.00 75.06 222 MET A C 1
ATOM 1743 O O . MET A 1 222 ? 0.759 13.090 2.413 1.00 75.06 222 MET A O 1
ATOM 1747 N N . ILE A 1 223 ? 2.483 14.460 1.947 1.00 80.62 223 ILE A N 1
ATOM 1748 C CA . ILE A 1 223 ? 2.306 15.338 3.108 1.00 80.62 223 ILE A CA 1
ATOM 1749 C C . ILE A 1 223 ? 1.373 16.471 2.690 1.00 80.62 223 ILE A C 1
ATOM 1751 O O . ILE A 1 223 ? 1.521 17.035 1.599 1.00 80.62 223 ILE A O 1
ATOM 1755 N N . TYR A 1 224 ? 0.410 16.791 3.550 1.00 84.19 224 TYR A N 1
ATOM 1756 C CA . TYR A 1 224 ? -0.597 17.807 3.278 1.00 84.19 224 TYR A CA 1
ATOM 1757 C C . TYR A 1 224 ? -0.361 19.086 4.073 1.00 84.19 224 TYR A C 1
ATOM 1759 O O . TYR A 1 224 ? -0.003 19.047 5.249 1.00 84.19 224 TYR A O 1
ATOM 1767 N N . GLU A 1 225 ? -0.669 20.212 3.443 1.00 85.19 225 GLU A N 1
ATOM 1768 C CA . GLU A 1 225 ? -0.859 21.501 4.090 1.00 85.19 225 GLU A CA 1
ATOM 1769 C C . GLU A 1 225 ? -2.354 21.838 4.118 1.00 85.19 225 GLU A C 1
ATOM 1771 O O . GLU A 1 225 ? -3.113 21.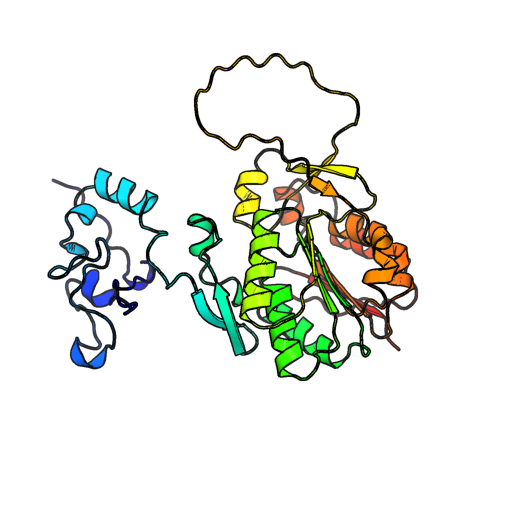563 3.179 1.00 85.19 225 GLU A O 1
ATOM 1776 N N . GLU A 1 226 ? -2.787 22.422 5.231 1.00 81.94 226 GLU A N 1
ATOM 1777 C CA . GLU A 1 226 ? -4.161 22.884 5.392 1.00 81.94 226 GLU A CA 1
ATOM 1778 C C . GLU A 1 226 ? -4.366 24.164 4.577 1.00 81.94 226 GLU A C 1
ATOM 1780 O O . GLU A 1 226 ? -3.586 25.111 4.677 1.00 81.94 226 GLU A O 1
ATOM 1785 N N . VAL A 1 227 ? -5.432 24.204 3.775 1.00 83.00 227 VAL A N 1
ATOM 1786 C CA . VAL A 1 227 ? -5.827 25.418 3.056 1.00 83.00 227 VAL A CA 1
ATOM 1787 C C . VAL A 1 227 ? -6.787 26.194 3.952 1.00 83.00 227 VAL A C 1
ATOM 1789 O O . VAL A 1 227 ? -7.885 25.719 4.228 1.00 83.00 227 VAL A O 1
ATOM 1792 N N . GLU A 1 228 ? -6.393 27.383 4.417 1.00 79.88 228 GLU A N 1
ATOM 1793 C CA . GLU A 1 228 ? -7.328 28.284 5.098 1.00 79.88 228 GLU A CA 1
ATOM 1794 C C . GLU A 1 228 ? -8.384 28.772 4.093 1.00 79.88 228 GLU A C 1
ATOM 1796 O O . GLU A 1 228 ? -8.080 29.541 3.173 1.00 79.88 228 GLU A O 1
ATOM 1801 N N . ASP A 1 229 ? -9.635 28.349 4.284 1.00 68.81 229 ASP A N 1
ATOM 1802 C CA . ASP A 1 229 ? -10.787 28.860 3.543 1.00 68.81 229 ASP A CA 1
ATOM 1803 C C . ASP A 1 229 ? -10.925 30.373 3.795 1.00 68.81 229 ASP A C 1
ATOM 1805 O O . ASP A 1 229 ? -11.462 30.812 4.810 1.00 68.81 229 ASP A O 1
ATOM 1809 N N . GLY A 1 230 ? -10.404 31.199 2.881 1.00 63.53 230 GLY A N 1
ATOM 1810 C CA . GLY A 1 230 ? -10.636 32.649 2.887 1.00 63.53 230 GLY A CA 1
ATOM 1811 C C . GLY A 1 230 ? -9.417 33.550 2.697 1.00 63.53 230 GLY A C 1
ATOM 1812 O O . GLY A 1 230 ? -9.601 34.743 2.462 1.00 63.53 230 GLY A O 1
ATOM 1813 N N . LYS A 1 231 ? -8.185 33.028 2.707 1.00 53.47 231 LYS A N 1
ATOM 1814 C CA . LYS A 1 231 ? -6.996 33.794 2.282 1.00 53.47 231 LYS A CA 1
ATOM 1815 C C . LYS A 1 231 ? -6.588 33.400 0.868 1.00 53.47 231 LYS A C 1
ATOM 1817 O O . LYS A 1 231 ? -5.493 32.900 0.636 1.00 53.47 231 LYS A O 1
ATOM 1822 N N . GLY A 1 232 ? -7.486 33.640 -0.088 1.00 48.12 232 GLY A N 1
ATOM 1823 C CA . GLY A 1 232 ? -7.122 33.684 -1.501 1.00 48.12 232 GLY A CA 1
ATOM 1824 C C . GLY A 1 232 ? -6.111 34.808 -1.698 1.00 48.12 232 GLY A C 1
ATOM 1825 O O . GLY A 1 232 ? -6.486 35.968 -1.856 1.00 48.12 232 GLY A O 1
ATOM 1826 N N . GLY A 1 233 ? -4.827 34.475 -1.588 1.00 45.62 233 GLY A N 1
ATOM 1827 C CA . GLY A 1 233 ? -3.734 35.394 -1.834 1.00 45.62 233 GLY A CA 1
ATOM 1828 C C . GLY A 1 233 ? -3.806 35.862 -3.278 1.00 45.62 233 GLY A C 1
ATOM 1829 O O . GLY A 1 233 ? -3.409 35.136 -4.182 1.00 45.62 233 GLY A O 1
ATOM 1830 N N . GLY A 1 234 ? -4.285 37.088 -3.488 1.00 39.34 234 GLY A N 1
ATOM 1831 C CA . GLY A 1 234 ? -4.083 37.857 -4.715 1.00 39.34 234 GLY A CA 1
ATOM 1832 C C . GLY A 1 234 ? -2.611 38.245 -4.876 1.00 39.34 234 GLY A C 1
ATOM 1833 O O . GLY A 1 234 ? -2.280 39.426 -4.937 1.00 39.34 234 GLY A O 1
ATOM 1834 N N . GLY A 1 235 ? -1.721 37.254 -4.857 1.00 45.62 235 GLY A N 1
ATOM 1835 C CA . GLY A 1 235 ? -0.323 37.402 -5.218 1.00 45.62 235 GLY A CA 1
ATOM 1836 C C . GLY A 1 235 ? -0.231 37.407 -6.733 1.00 45.62 235 GLY A C 1
ATOM 1837 O O . GLY A 1 235 ? -0.238 36.353 -7.359 1.00 45.62 235 GLY A O 1
ATOM 1838 N N . ASP A 1 236 ? -0.185 38.605 -7.304 1.00 42.22 236 ASP A N 1
ATOM 1839 C CA . ASP A 1 236 ? 0.069 38.859 -8.718 1.00 42.22 236 ASP A CA 1
ATOM 1840 C C . ASP A 1 236 ? 1.486 38.374 -9.087 1.00 42.22 236 ASP A C 1
ATOM 1842 O O . ASP A 1 236 ? 2.465 39.119 -9.048 1.00 42.22 236 ASP A O 1
ATOM 1846 N N . HIS A 1 237 ? 1.620 37.077 -9.369 1.00 48.28 237 HIS A N 1
ATOM 1847 C CA . HIS A 1 237 ? 2.806 36.491 -9.982 1.00 48.28 237 HIS A CA 1
ATOM 1848 C C . HIS A 1 237 ? 2.548 36.298 -11.474 1.00 48.28 237 HIS A C 1
ATOM 1850 O O . HIS A 1 237 ? 2.341 35.194 -11.972 1.00 48.28 237 HIS A O 1
ATOM 1856 N N . SER A 1 238 ? 2.596 37.414 -12.198 1.00 42.50 238 SER A N 1
ATOM 1857 C CA . SER A 1 238 ? 2.767 37.445 -13.646 1.00 42.50 238 SER A CA 1
ATOM 1858 C C . SER A 1 238 ? 4.163 36.929 -14.020 1.00 42.50 238 SER A C 1
ATOM 1860 O O . SER A 1 238 ? 5.113 37.679 -14.223 1.00 42.50 238 SER A O 1
ATOM 1862 N N . SER A 1 239 ? 4.303 35.608 -14.114 1.00 44.66 239 SER A N 1
ATOM 1863 C CA . SER A 1 239 ? 5.382 34.986 -14.879 1.00 44.66 239 SER A CA 1
ATOM 1864 C C . SER A 1 239 ? 4.774 34.211 -16.038 1.00 44.66 239 SER A C 1
ATOM 1866 O O . SER A 1 239 ? 4.239 33.118 -15.860 1.00 44.66 239 SER A O 1
ATOM 1868 N N . GLU A 1 240 ? 4.857 34.808 -17.225 1.00 44.84 240 GLU A N 1
ATOM 1869 C CA . GLU A 1 240 ? 4.570 34.172 -18.506 1.00 44.84 240 GLU A CA 1
ATOM 1870 C C . GLU A 1 240 ? 5.452 32.923 -18.662 1.00 44.84 240 GLU A C 1
ATOM 1872 O O . GLU A 1 240 ? 6.628 33.003 -19.016 1.00 44.84 240 GLU A O 1
ATOM 1877 N N . SER A 1 241 ? 4.889 31.748 -18.389 1.00 41.03 241 SER A N 1
ATOM 1878 C CA . SER A 1 241 ? 5.453 30.478 -18.838 1.00 41.03 241 SER A CA 1
ATOM 1879 C C . SER A 1 241 ? 4.406 29.774 -19.689 1.00 41.03 241 SER A C 1
ATOM 1881 O O . SER A 1 241 ? 3.356 29.339 -19.232 1.00 41.03 241 SER A O 1
ATOM 1883 N N . VAL A 1 242 ? 4.673 29.787 -20.991 1.00 41.62 242 VAL A N 1
ATOM 1884 C CA . VAL A 1 242 ? 3.832 29.205 -22.029 1.00 41.62 242 VAL A CA 1
ATOM 1885 C C . VAL A 1 242 ? 4.154 27.714 -22.123 1.00 41.62 242 VAL A C 1
ATOM 1887 O O . VAL A 1 242 ? 5.247 27.351 -22.555 1.00 41.62 242 VAL A O 1
ATOM 1890 N N . GLY A 1 243 ? 3.176 26.873 -21.782 1.00 41.53 243 GLY A N 1
ATOM 1891 C CA . GLY A 1 243 ? 3.006 25.546 -22.377 1.00 41.53 243 GLY A CA 1
ATOM 1892 C C . GLY A 1 243 ? 3.439 24.334 -21.548 1.00 41.53 243 GLY A C 1
ATOM 1893 O O . GLY A 1 243 ? 4.473 23.738 -21.835 1.00 41.53 243 GLY A O 1
ATOM 1894 N N . SER A 1 244 ? 2.568 23.885 -20.643 1.00 39.12 244 SER A N 1
ATOM 1895 C CA . SER A 1 244 ? 2.210 22.463 -20.512 1.00 39.12 244 SER A CA 1
ATOM 1896 C C . SER A 1 244 ? 0.921 22.325 -19.699 1.00 39.12 244 SER A C 1
ATOM 1898 O O . SER A 1 244 ? 0.875 22.737 -18.544 1.00 39.12 244 SER A O 1
ATOM 1900 N N . ASP A 1 245 ? -0.112 21.763 -20.319 1.00 40.06 245 ASP A N 1
ATOM 1901 C CA . ASP A 1 245 ? -1.383 21.404 -19.691 1.00 40.06 245 ASP A CA 1
ATOM 1902 C C . ASP A 1 245 ? -1.161 20.361 -18.577 1.00 40.06 245 ASP A C 1
ATOM 1904 O O . ASP A 1 245 ? -0.971 19.194 -18.905 1.00 40.06 245 ASP A O 1
ATOM 1908 N N . ASP A 1 246 ? -1.111 20.776 -17.300 1.00 45.78 246 ASP A N 1
ATOM 1909 C CA . ASP A 1 246 ? -1.688 20.046 -16.137 1.00 45.78 246 ASP A CA 1
ATOM 1910 C C . ASP A 1 246 ? -1.552 20.792 -14.779 1.00 45.78 246 ASP A C 1
ATOM 1912 O O . ASP A 1 246 ? -1.585 20.185 -13.710 1.00 45.78 246 ASP A O 1
ATOM 1916 N N . ASP A 1 247 ? -1.404 22.124 -14.771 1.00 42.56 247 ASP A N 1
ATOM 1917 C CA . ASP A 1 247 ? -1.354 22.938 -13.540 1.00 42.56 247 ASP A CA 1
ATOM 1918 C C . ASP A 1 247 ? -2.759 23.185 -12.952 1.00 42.56 247 ASP A C 1
ATOM 1920 O O . ASP A 1 247 ? -3.167 24.321 -12.699 1.00 42.56 247 ASP A O 1
ATOM 1924 N N . CYS A 1 248 ? -3.537 22.124 -12.715 1.00 47.97 248 CYS A N 1
ATOM 1925 C CA . CYS A 1 248 ? -4.633 22.254 -11.764 1.00 47.97 248 CYS A CA 1
ATOM 1926 C C . CYS A 1 248 ? -4.039 22.221 -10.346 1.00 47.97 248 CYS A C 1
ATOM 1928 O O . CYS A 1 248 ? -3.250 21.348 -9.975 1.00 47.97 248 CYS A O 1
ATOM 1930 N N . GLU A 1 249 ? -4.341 23.245 -9.549 1.00 55.00 249 GLU A N 1
ATOM 1931 C CA . GLU A 1 249 ? -4.063 23.241 -8.117 1.00 55.00 249 GLU A CA 1
ATOM 1932 C C . GLU A 1 249 ? -4.851 22.087 -7.485 1.00 55.00 249 GLU A C 1
ATOM 1934 O O . GLU A 1 249 ? -6.000 22.264 -7.087 1.00 55.00 249 GLU A O 1
ATOM 1939 N N . ASP A 1 250 ? -4.256 20.889 -7.457 1.00 68.88 250 ASP A N 1
ATOM 1940 C CA . ASP A 1 250 ? -4.869 19.682 -6.900 1.00 68.88 250 ASP A CA 1
ATOM 1941 C C . ASP A 1 250 ? -5.128 19.856 -5.401 1.00 68.88 250 ASP A C 1
ATOM 1943 O O . ASP A 1 250 ? -4.312 19.507 -4.542 1.00 68.88 250 ASP A O 1
ATOM 1947 N N . LYS A 1 251 ? -6.279 20.446 -5.087 1.00 87.38 251 LYS A N 1
ATOM 1948 C CA . LYS A 1 251 ? -6.907 20.343 -3.782 1.00 87.38 251 LYS A CA 1
ATOM 1949 C C . LYS A 1 251 ? -7.442 18.926 -3.661 1.00 87.38 251 LYS A C 1
ATOM 1951 O O . LYS A 1 251 ? -8.289 18.503 -4.446 1.00 87.38 251 LYS A O 1
ATOM 1956 N N . PHE A 1 252 ? -6.969 18.204 -2.662 1.00 90.44 252 PHE A N 1
ATOM 1957 C CA . PHE A 1 252 ? -7.478 16.888 -2.326 1.00 90.44 252 PHE A CA 1
ATOM 1958 C C . PHE A 1 252 ? -8.593 17.023 -1.301 1.00 90.44 252 PHE A C 1
ATOM 1960 O O . PHE A 1 252 ? -8.509 17.812 -0.355 1.00 90.44 252 PHE A O 1
ATOM 1967 N N . ARG A 1 253 ? -9.630 16.202 -1.460 1.00 94.88 253 ARG A N 1
ATOM 1968 C CA . ARG A 1 253 ? -10.605 15.988 -0.398 1.00 94.88 253 ARG A CA 1
ATOM 1969 C C . ARG A 1 253 ? -9.944 15.148 0.691 1.00 94.88 253 ARG A C 1
ATOM 1971 O O . ARG A 1 253 ? -9.480 14.043 0.418 1.00 94.88 253 ARG A O 1
ATOM 1978 N N . MET A 1 254 ? -9.931 15.658 1.913 1.00 95.94 254 MET A N 1
ATOM 1979 C CA . MET A 1 254 ? -9.608 14.901 3.115 1.00 95.94 254 MET A CA 1
ATOM 1980 C C . MET A 1 254 ? -10.900 14.556 3.848 1.00 95.94 254 MET A C 1
ATOM 1982 O O . MET A 1 254 ? -11.784 15.407 3.952 1.00 95.94 254 MET A O 1
ATOM 1986 N N . ILE A 1 255 ? -11.007 13.332 4.361 1.00 97.62 255 ILE A N 1
ATOM 1987 C CA . ILE A 1 255 ? -12.128 12.903 5.202 1.00 97.62 255 ILE A CA 1
ATOM 1988 C C . ILE A 1 255 ? -11.642 12.238 6.490 1.00 97.62 255 ILE A C 1
ATOM 1990 O O . ILE A 1 255 ? -10.514 11.753 6.571 1.00 97.62 255 ILE A O 1
ATOM 1994 N N . ALA A 1 256 ? -12.515 12.197 7.493 1.00 98.19 256 ALA A N 1
ATOM 1995 C CA . ALA A 1 256 ? -12.368 11.290 8.626 1.00 98.19 256 ALA A CA 1
ATOM 1996 C C . ALA A 1 256 ? -12.900 9.902 8.235 1.00 98.19 256 ALA A C 1
ATOM 1998 O O . ALA A 1 256 ? -13.934 9.819 7.569 1.00 98.19 256 ALA A O 1
ATOM 1999 N N . LEU A 1 257 ? -12.257 8.814 8.669 1.00 98.25 257 LEU A N 1
ATOM 2000 C CA . LEU A 1 257 ? -12.767 7.452 8.429 1.00 98.25 257 LEU A CA 1
ATOM 2001 C C . LEU A 1 257 ? -14.156 7.228 9.039 1.00 98.25 257 LEU A C 1
ATOM 2003 O O . LEU A 1 257 ? -14.960 6.490 8.478 1.00 98.25 257 LEU A O 1
ATOM 2007 N N . ASP A 1 258 ? -14.467 7.915 10.138 1.00 98.50 258 ASP A N 1
ATOM 2008 C CA . ASP A 1 258 ? -15.782 7.897 10.780 1.00 98.50 258 ASP A CA 1
ATOM 2009 C C . ASP A 1 258 ? -16.9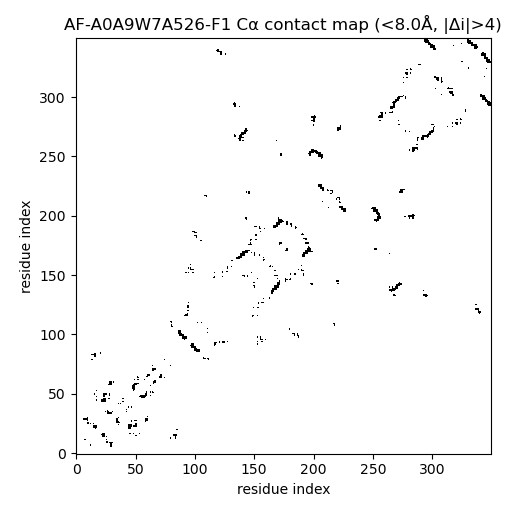17 8.359 9.843 1.00 98.50 258 ASP A C 1
ATOM 2011 O O . ASP A 1 258 ? -18.063 7.966 10.049 1.00 98.50 258 ASP A O 1
ATOM 2015 N N . SER A 1 259 ? -16.619 9.123 8.782 1.00 98.19 259 SER A N 1
ATOM 2016 C CA . SER A 1 259 ? -17.611 9.494 7.753 1.00 98.19 259 SER A CA 1
ATOM 2017 C C . SER A 1 259 ? -18.067 8.317 6.878 1.00 98.19 259 SER A C 1
ATOM 2019 O O . SER A 1 259 ? -19.091 8.424 6.211 1.00 98.19 259 SER A O 1
ATOM 2021 N N . MET A 1 260 ? -17.333 7.199 6.899 1.00 98.25 260 MET A N 1
ATOM 2022 C CA . MET A 1 260 ? -17.605 5.973 6.136 1.00 98.25 260 MET A CA 1
ATOM 2023 C C . MET A 1 260 ? -17.860 4.770 7.054 1.00 98.25 260 MET A C 1
ATOM 2025 O O . MET A 1 260 ? -17.554 3.617 6.731 1.00 98.25 260 MET A O 1
ATOM 2029 N N . ILE A 1 261 ? -18.343 5.030 8.270 1.00 98.00 261 ILE A N 1
ATOM 2030 C CA . ILE A 1 261 ? -18.451 4.005 9.305 1.00 98.00 261 ILE A CA 1
ATOM 2031 C C . ILE A 1 261 ? -19.393 2.865 8.925 1.00 98.00 261 ILE A C 1
ATOM 2033 O O . ILE A 1 261 ? -19.119 1.721 9.291 1.00 98.00 261 ILE A O 1
ATOM 2037 N N . ASP A 1 262 ? -20.470 3.147 8.195 1.00 97.88 262 ASP A N 1
ATOM 2038 C CA . ASP A 1 262 ? -21.472 2.146 7.828 1.00 97.88 262 ASP A CA 1
ATOM 2039 C C . ASP A 1 262 ? -20.976 1.247 6.687 1.00 97.88 262 ASP A C 1
ATOM 2041 O O . ASP A 1 262 ? -21.276 0.053 6.653 1.00 97.88 262 ASP A O 1
ATOM 2045 N N . GLU A 1 263 ? -20.138 1.781 5.802 1.00 98.12 263 GLU A N 1
ATOM 2046 C CA . GLU A 1 263 ? -19.470 1.037 4.744 1.00 98.12 263 GLU A CA 1
ATOM 2047 C C . GLU A 1 263 ? -18.332 0.184 5.301 1.00 98.12 263 GLU A C 1
ATOM 2049 O O . GLU A 1 263 ? -18.176 -0.968 4.904 1.00 98.12 263 GLU A O 1
ATOM 2054 N N . ILE A 1 264 ? -17.542 0.717 6.232 1.00 97.62 264 ILE A N 1
ATOM 2055 C CA . ILE A 1 264 ? -16.334 0.051 6.731 1.00 97.62 264 ILE A CA 1
ATOM 2056 C C . ILE A 1 264 ? -16.662 -0.965 7.829 1.00 97.62 264 ILE A C 1
ATOM 2058 O O . ILE A 1 264 ? -16.020 -2.012 7.911 1.00 97.62 264 ILE A O 1
ATOM 2062 N N . SER A 1 265 ? -17.659 -0.713 8.678 1.00 96.81 265 SER A N 1
ATOM 2063 C CA . SER A 1 265 ? -17.915 -1.569 9.842 1.00 96.81 265 SER A CA 1
ATOM 2064 C C . SER A 1 265 ? -18.476 -2.948 9.455 1.00 96.81 265 SER A C 1
ATOM 2066 O O . SER A 1 265 ? -19.290 -3.033 8.535 1.00 96.81 265 SER A O 1
ATOM 2068 N N . PRO A 1 266 ? -18.091 -4.035 10.151 1.00 97.44 266 PRO A N 1
ATOM 2069 C CA . PRO A 1 266 ? -17.095 -4.053 11.218 1.00 97.44 266 PRO A CA 1
ATOM 2070 C C . PRO A 1 266 ? -15.663 -4.011 10.658 1.00 97.44 266 PRO A C 1
ATOM 2072 O O . PRO A 1 266 ? -15.329 -4.748 9.728 1.00 97.44 266 PRO A O 1
ATOM 2075 N N . LEU A 1 267 ? -14.816 -3.163 11.246 1.00 98.31 267 LEU A N 1
ATOM 2076 C CA . LEU A 1 267 ? -13.391 -3.077 10.913 1.00 98.31 267 LEU A CA 1
ATOM 2077 C C . LEU A 1 267 ? -12.629 -4.266 11.503 1.00 98.31 267 LEU A C 1
ATOM 2079 O O . LEU A 1 267 ? -12.682 -4.466 12.715 1.00 98.31 267 LEU A O 1
ATOM 2083 N N . GLY A 1 268 ? -11.917 -5.016 10.658 1.00 98.38 268 GLY A N 1
ATOM 2084 C CA . GLY A 1 268 ? -11.051 -6.122 11.078 1.00 98.38 268 GLY A CA 1
ATOM 2085 C C . GLY A 1 268 ? -9.566 -5.763 11.084 1.00 98.38 268 GLY A C 1
ATOM 2086 O O . GLY A 1 268 ? -8.836 -6.167 11.988 1.00 98.38 268 GLY A O 1
ATOM 2087 N N . LEU A 1 269 ? -9.100 -4.998 10.097 1.00 98.69 269 LEU A N 1
ATOM 2088 C CA . LEU A 1 269 ? -7.704 -4.566 10.014 1.00 98.69 269 LEU A CA 1
ATOM 2089 C C . LEU A 1 269 ? -7.620 -3.161 9.421 1.00 98.69 269 LEU A C 1
ATOM 2091 O O . LEU A 1 269 ? -8.183 -2.910 8.359 1.00 98.69 269 LEU A O 1
ATOM 2095 N N . LEU A 1 270 ? -6.905 -2.267 10.103 1.00 98.75 270 LEU A N 1
ATOM 2096 C CA . LEU A 1 270 ? -6.558 -0.930 9.630 1.00 98.75 270 LEU A CA 1
ATOM 2097 C C . LEU A 1 270 ? -5.040 -0.810 9.478 1.00 98.75 270 LEU A C 1
ATOM 2099 O O . LEU A 1 270 ? -4.316 -0.892 10.468 1.00 98.75 270 LEU A O 1
ATOM 2103 N N . HIS A 1 271 ? -4.582 -0.623 8.246 1.00 98.56 271 HIS A N 1
ATOM 2104 C CA . HIS A 1 271 ? -3.209 -0.292 7.883 1.00 98.56 271 HIS A CA 1
ATOM 2105 C C . HIS A 1 271 ? -3.107 1.216 7.623 1.00 98.56 271 HIS A C 1
ATOM 2107 O O . HIS A 1 271 ? -3.960 1.773 6.929 1.00 98.56 271 HIS A O 1
ATOM 2113 N N . LEU A 1 272 ? -2.084 1.872 8.173 1.00 97.62 272 LEU A N 1
ATOM 2114 C CA . LEU A 1 272 ? -1.834 3.306 8.019 1.00 97.62 272 LEU A CA 1
ATOM 2115 C C . LEU A 1 272 ? -0.391 3.560 7.568 1.00 97.62 272 LEU A C 1
ATOM 2117 O O . LEU A 1 272 ? 0.535 3.303 8.337 1.00 97.62 272 LEU A O 1
ATOM 2121 N N . ASP A 1 273 ? -0.244 4.125 6.372 1.00 95.19 273 ASP A N 1
ATOM 2122 C CA . ASP A 1 273 ? 1.012 4.604 5.777 1.00 95.19 273 ASP A CA 1
ATOM 2123 C C . ASP A 1 273 ? 0.748 5.965 5.097 1.00 95.19 273 ASP A C 1
ATOM 2125 O O . ASP A 1 273 ? 0.565 6.096 3.884 1.00 95.19 273 ASP A O 1
ATOM 2129 N N . VAL A 1 274 ? 0.600 7.008 5.920 1.00 92.62 274 VAL A N 1
ATOM 2130 C CA . VAL A 1 274 ? 0.176 8.360 5.490 1.00 92.62 274 VAL A CA 1
ATOM 2131 C C . VAL A 1 274 ? 1.207 9.426 5.819 1.00 92.62 274 VAL A C 1
ATOM 2133 O O . VAL A 1 274 ? 0.886 10.598 6.027 1.00 92.62 274 VAL A O 1
ATOM 2136 N N . GLU A 1 275 ? 2.462 9.012 5.845 1.00 88.25 275 GLU A N 1
ATOM 2137 C CA . GLU A 1 275 ? 3.637 9.858 5.949 1.00 88.25 275 GLU A CA 1
ATOM 2138 C C . GLU A 1 275 ? 3.566 10.921 7.060 1.00 88.25 275 GLU A C 1
ATOM 2140 O O . GLU A 1 275 ? 3.761 12.119 6.823 1.00 88.25 275 GLU A O 1
ATOM 2145 N N . GLY A 1 276 ? 3.289 10.505 8.296 1.00 88.44 276 GLY A N 1
ATOM 2146 C CA . GLY A 1 276 ? 3.271 11.400 9.459 1.00 88.44 276 GLY A CA 1
ATOM 2147 C C . GLY A 1 276 ? 1.871 11.798 9.934 1.00 88.44 276 GLY A C 1
ATOM 2148 O O . GLY A 1 276 ? 1.735 12.453 10.974 1.00 88.44 276 GLY A O 1
ATOM 2149 N N . TRP A 1 277 ? 0.822 11.427 9.194 1.00 92.50 277 TRP A N 1
ATOM 2150 C CA . TRP A 1 277 ? -0.578 11.735 9.506 1.00 92.50 277 TRP A CA 1
ATOM 2151 C C . TRP A 1 277 ? -1.323 10.630 10.272 1.00 92.50 277 TRP A C 1
ATOM 2153 O O . TRP A 1 277 ? -2.509 10.774 10.556 1.00 92.50 277 TRP A O 1
ATOM 2163 N N . GLU A 1 278 ? -0.642 9.570 10.684 1.00 95.56 278 GLU A N 1
ATOM 2164 C CA . GLU A 1 278 ? -1.171 8.336 11.271 1.00 95.56 278 GLU A CA 1
ATOM 2165 C C . GLU A 1 278 ? -1.993 8.649 12.521 1.00 95.56 278 GLU A C 1
ATOM 2167 O O . GLU A 1 278 ? -3.143 8.233 12.642 1.00 95.56 278 GLU A O 1
ATOM 2172 N N . ALA A 1 279 ? -1.461 9.482 13.422 1.00 96.12 279 ALA A N 1
ATOM 2173 C CA . ALA A 1 279 ? -2.186 9.903 14.619 1.00 96.12 279 ALA A CA 1
ATOM 2174 C C . ALA A 1 279 ? -3.446 10.729 14.286 1.00 96.12 279 ALA A C 1
ATOM 2176 O O . ALA A 1 279 ? -4.464 10.595 14.965 1.00 96.12 279 ALA A O 1
ATOM 2177 N N . LYS A 1 280 ? -3.414 11.571 13.241 1.00 96.00 280 LYS A N 1
ATOM 2178 C CA . LYS A 1 280 ? -4.592 12.339 12.796 1.00 96.00 280 LYS A CA 1
ATOM 2179 C C . LYS A 1 280 ? -5.636 11.421 12.155 1.00 96.00 280 LYS A C 1
ATOM 2181 O O . LYS A 1 280 ? -6.817 11.550 12.462 1.00 96.00 280 LYS A O 1
ATOM 2186 N N . ALA A 1 281 ? -5.208 10.477 11.321 1.00 97.19 281 ALA A N 1
ATOM 2187 C CA . ALA A 1 281 ? -6.073 9.471 10.716 1.00 97.19 281 ALA A CA 1
ATOM 2188 C C . ALA A 1 281 ? -6.760 8.601 11.784 1.00 97.19 281 ALA A C 1
ATOM 2190 O O . ALA A 1 281 ? -7.968 8.392 11.713 1.00 97.19 281 ALA A O 1
ATOM 2191 N N . LEU A 1 282 ? -6.031 8.182 12.827 1.00 98.19 282 LEU A N 1
ATOM 2192 C CA . LEU A 1 282 ? -6.594 7.432 13.957 1.00 98.19 282 LEU A CA 1
ATOM 2193 C C . LEU A 1 282 ? -7.628 8.231 14.749 1.00 98.19 282 LEU A C 1
ATOM 2195 O O . LEU A 1 282 ? -8.666 7.685 15.122 1.00 98.19 282 LEU A O 1
ATOM 2199 N N . LYS A 1 283 ? -7.396 9.530 14.975 1.00 98.12 283 LYS A N 1
ATOM 2200 C CA . LYS A 1 283 ? -8.412 10.401 15.589 1.00 98.12 283 LYS A CA 1
ATOM 2201 C C . LYS A 1 283 ? -9.680 10.474 14.739 1.00 98.12 283 LYS A C 1
ATOM 2203 O O . LYS A 1 283 ? -10.775 10.399 15.286 1.00 98.12 283 LYS A O 1
ATOM 2208 N N . GLY A 1 284 ? -9.533 10.550 13.416 1.00 98.31 284 GLY A N 1
ATOM 2209 C CA . GLY A 1 284 ? -10.651 10.496 12.472 1.00 98.31 284 GLY A CA 1
ATOM 2210 C C . GLY A 1 284 ? -11.299 9.115 12.322 1.00 98.31 284 GLY A C 1
ATOM 2211 O O . GLY A 1 284 ? -12.301 9.008 11.624 1.00 98.31 284 GLY A O 1
ATOM 2212 N N . ALA A 1 285 ? -10.753 8.070 12.949 1.00 98.38 285 ALA A N 1
ATOM 2213 C CA . ALA A 1 285 ? -11.274 6.700 12.948 1.00 98.38 285 ALA A CA 1
ATOM 2214 C C . ALA A 1 285 ? -11.871 6.293 14.306 1.00 98.38 285 ALA A C 1
ATOM 2216 O O . ALA A 1 285 ? -12.035 5.105 14.596 1.00 98.38 285 ALA A O 1
ATOM 2217 N N . SER A 1 286 ? -12.140 7.261 15.183 1.00 98.25 286 SER A N 1
ATOM 2218 C CA . SER A 1 286 ? -12.480 7.006 16.581 1.00 98.25 286 SER A CA 1
ATOM 2219 C C . SER A 1 286 ? -13.731 6.142 16.770 1.00 98.25 286 SER A C 1
ATOM 2221 O O . SER A 1 286 ? -13.763 5.265 17.638 1.00 98.25 286 SER A O 1
ATOM 2223 N N . GLN A 1 287 ? -14.775 6.370 15.977 1.00 98.06 287 GLN A N 1
ATOM 2224 C CA . GLN A 1 287 ? -16.021 5.619 16.049 1.00 98.06 287 GLN A CA 1
ATOM 2225 C C . GLN A 1 287 ? -15.878 4.263 15.358 1.00 98.06 287 GLN A C 1
ATOM 2227 O O . GLN A 1 287 ? -16.352 3.263 15.905 1.00 98.06 287 GLN A O 1
ATOM 2232 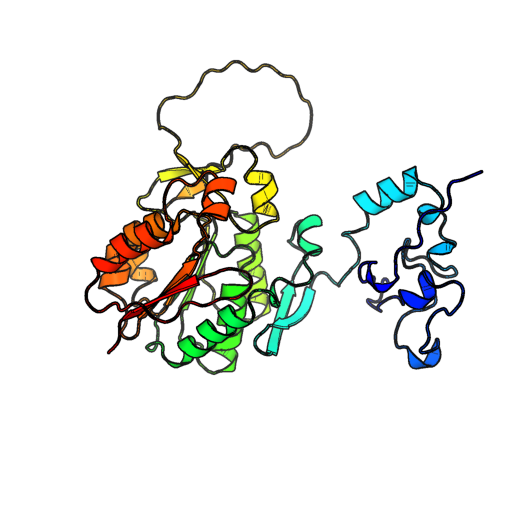N N . VAL A 1 288 ? -15.184 4.209 14.216 1.00 98.06 288 VAL A N 1
ATOM 2233 C CA . VAL A 1 288 ? -14.876 2.956 13.507 1.00 98.06 288 VAL A CA 1
ATOM 2234 C C . VAL A 1 288 ? -14.104 1.999 14.420 1.00 98.06 288 VAL A C 1
ATOM 2236 O O . VAL A 1 288 ? -14.478 0.835 14.545 1.00 98.06 288 VAL A O 1
ATOM 2239 N N . LEU A 1 289 ? -13.082 2.484 15.132 1.00 98.06 289 LEU A N 1
ATOM 2240 C CA . LEU A 1 289 ? -12.281 1.672 16.054 1.00 98.06 289 LEU A CA 1
ATOM 2241 C C . LEU A 1 289 ? -13.091 1.181 17.260 1.00 98.06 289 LEU A C 1
ATOM 2243 O O . LEU A 1 289 ? -12.936 0.032 17.679 1.00 98.06 289 LEU A O 1
ATOM 2247 N N . ARG A 1 290 ? -14.009 1.995 17.796 1.00 96.62 290 ARG A N 1
ATOM 2248 C CA . ARG A 1 290 ? -14.919 1.560 18.874 1.00 96.62 290 ARG A CA 1
ATOM 2249 C C . ARG A 1 290 ? -15.893 0.471 18.413 1.00 96.62 290 ARG A C 1
ATOM 2251 O O . ARG A 1 290 ? -16.191 -0.427 19.199 1.00 96.62 290 ARG A O 1
ATOM 2258 N N . ARG A 1 291 ? -16.348 0.533 17.154 1.00 95.25 291 ARG A N 1
ATOM 2259 C CA . ARG A 1 291 ? -17.277 -0.422 16.513 1.00 95.25 291 ARG A CA 1
ATOM 2260 C C . ARG A 1 291 ? -16.574 -1.544 15.728 1.00 95.25 291 ARG A C 1
ATOM 2262 O O . ARG A 1 291 ? -17.228 -2.248 14.958 1.00 95.25 291 ARG A O 1
ATOM 2269 N N . SER A 1 292 ? -15.262 -1.699 15.896 1.00 96.38 292 SER A N 1
ATOM 2270 C CA . SER A 1 292 ? -14.473 -2.739 15.228 1.00 96.38 292 SER A CA 1
ATOM 2271 C C . SER A 1 292 ? -14.913 -4.158 15.618 1.00 96.38 292 SER A C 1
ATOM 2273 O O . SER A 1 292 ? -15.550 -4.358 16.655 1.00 96.38 292 SER A O 1
ATOM 2275 N N . SER A 1 293 ? -14.606 -5.148 14.771 1.00 93.75 293 SER A N 1
ATOM 2276 C CA . SER A 1 293 ? -14.798 -6.560 15.126 1.00 93.75 293 SER A CA 1
ATOM 2277 C C . SER A 1 293 ? -13.806 -6.999 16.198 1.00 93.75 293 SER A C 1
ATOM 2279 O O . SER A 1 293 ? -12.774 -6.373 16.405 1.00 93.75 293 SER A O 1
ATOM 2281 N N . GLU A 1 294 ? -14.071 -8.139 16.826 1.00 95.12 294 GLU A N 1
ATOM 2282 C CA . GLU A 1 294 ? -13.080 -8.838 17.640 1.00 95.12 294 GLU A CA 1
ATOM 2283 C C . GLU A 1 294 ? -12.738 -10.176 16.948 1.00 95.12 294 GLU A C 1
ATOM 2285 O O . GLU A 1 294 ? -13.642 -10.987 16.725 1.00 95.12 294 GLU A O 1
ATOM 2290 N N . PRO A 1 295 ? -11.472 -10.407 16.538 1.00 96.88 295 PRO A N 1
ATOM 2291 C CA . PRO A 1 295 ? -10.332 -9.504 16.699 1.00 96.88 295 PRO A CA 1
ATOM 2292 C C . PRO A 1 295 ? -10.347 -8.303 15.726 1.00 96.88 295 PRO A C 1
ATOM 2294 O O . PRO A 1 295 ? -10.915 -8.384 14.632 1.00 96.88 295 PRO A O 1
ATOM 2297 N N . CYS A 1 296 ? -9.672 -7.216 16.116 1.00 98.19 296 CYS A N 1
ATOM 2298 C CA . CYS A 1 296 ? -9.331 -6.083 15.246 1.00 98.19 296 CYS A CA 1
ATOM 2299 C C . CYS A 1 296 ? -7.859 -5.703 15.403 1.00 98.19 296 CYS A C 1
ATOM 2301 O O . CYS A 1 296 ? -7.329 -5.674 16.514 1.00 98.19 296 CYS A O 1
ATOM 2303 N N . PHE A 1 297 ? -7.211 -5.358 14.293 1.00 98.56 297 PHE A N 1
ATOM 2304 C CA . PHE A 1 297 ? -5.800 -4.989 14.251 1.00 98.56 297 PHE A CA 1
ATOM 2305 C C . PHE A 1 297 ? -5.619 -3.576 13.701 1.00 98.56 297 PHE A C 1
ATOM 2307 O O . PHE A 1 297 ? -6.262 -3.199 12.725 1.00 98.56 297 PHE A O 1
ATOM 2314 N N . VAL A 1 298 ? -4.718 -2.813 14.312 1.00 98.56 298 VAL A N 1
ATOM 2315 C CA . VAL A 1 298 ? -4.248 -1.522 13.802 1.00 98.56 298 VAL A CA 1
ATOM 2316 C C . VAL A 1 298 ? -2.747 -1.630 13.598 1.00 98.56 298 VAL A C 1
ATOM 2318 O O . VAL A 1 298 ? -2.021 -1.965 14.533 1.00 98.56 298 VAL A O 1
ATOM 2321 N N . ILE A 1 299 ? -2.291 -1.362 12.382 1.00 98.50 299 ILE A N 1
ATOM 2322 C CA . ILE A 1 299 ? -0.883 -1.344 11.996 1.00 98.50 299 ILE A CA 1
ATOM 2323 C C . ILE A 1 299 ? -0.607 0.051 11.453 1.00 98.50 299 ILE A C 1
ATOM 2325 O O . ILE A 1 299 ? -1.277 0.481 10.520 1.00 98.50 299 ILE A O 1
ATOM 2329 N N . ALA A 1 300 ? 0.340 0.764 12.052 1.00 97.81 300 ALA A N 1
ATOM 2330 C CA . ALA A 1 300 ? 0.693 2.109 11.615 1.00 97.81 300 ALA A CA 1
ATOM 2331 C C . ALA A 1 300 ? 2.198 2.231 11.404 1.00 97.81 300 ALA A C 1
ATOM 2333 O O . ALA A 1 300 ? 2.979 1.766 12.243 1.00 97.81 300 ALA A O 1
ATOM 2334 N N . GLU A 1 301 ? 2.597 2.865 10.306 1.00 95.31 301 GLU A N 1
ATOM 2335 C CA . GLU A 1 301 ? 3.990 3.209 10.064 1.00 95.31 301 GLU A CA 1
ATOM 2336 C C . GLU A 1 301 ? 4.461 4.203 11.134 1.00 95.31 301 GLU A C 1
ATOM 2338 O O . GLU A 1 301 ? 3.732 5.102 11.561 1.00 95.31 301 GLU A O 1
ATOM 2343 N N . VAL A 1 302 ? 5.690 4.029 11.613 1.00 94.62 302 VAL A N 1
ATOM 2344 C CA . VAL A 1 302 ? 6.369 5.019 12.446 1.00 94.62 302 VAL A CA 1
ATOM 2345 C C . VAL A 1 302 ? 7.764 5.265 11.929 1.00 94.62 302 VAL A C 1
ATOM 2347 O O . VAL A 1 302 ? 8.493 4.357 11.519 1.00 94.62 302 VAL A O 1
ATOM 2350 N N . TRP A 1 303 ? 8.179 6.514 12.052 1.00 89.75 303 TRP A N 1
ATOM 2351 C CA . TRP A 1 303 ? 9.540 6.907 11.766 1.00 89.75 303 TRP A CA 1
ATOM 2352 C C . TRP A 1 303 ? 10.348 7.041 13.044 1.00 89.75 303 TRP A C 1
ATOM 2354 O O . TRP A 1 303 ? 9.865 7.482 14.088 1.00 89.75 303 TRP A O 1
ATOM 2364 N N . GLU A 1 304 ? 11.620 6.678 12.937 1.00 86.19 304 GLU A N 1
ATOM 2365 C CA . GLU A 1 304 ? 12.600 6.987 13.967 1.00 86.19 304 GLU A CA 1
ATOM 2366 C C . GLU A 1 304 ? 12.793 8.512 14.048 1.00 86.19 304 GLU A C 1
ATOM 2368 O O . GLU A 1 304 ? 12.622 9.228 13.061 1.00 86.19 304 GLU A O 1
ATOM 2373 N N . GLU A 1 305 ? 13.217 9.024 15.203 1.00 84.75 305 GLU A N 1
ATOM 2374 C CA . GLU A 1 305 ? 13.333 10.472 15.460 1.00 84.75 305 GLU A CA 1
ATOM 2375 C C . GLU A 1 305 ? 14.166 11.213 14.395 1.00 84.75 305 GLU A C 1
ATOM 2377 O O . GLU A 1 305 ? 13.810 12.300 13.939 1.00 84.75 305 GLU A O 1
ATOM 2382 N N . LYS A 1 306 ? 15.248 10.584 13.920 1.00 85.25 306 LYS A N 1
ATOM 2383 C CA . LYS A 1 306 ? 16.090 11.109 12.831 1.00 85.25 306 LYS A CA 1
ATOM 2384 C C . LYS A 1 306 ? 15.327 11.270 11.507 1.00 85.25 306 LYS A C 1
ATOM 2386 O O . LYS A 1 306 ? 15.622 12.177 10.730 1.00 85.25 306 LYS A O 1
ATOM 2391 N N . ASP A 1 307 ? 14.395 10.363 11.227 1.00 83.38 307 ASP A N 1
ATOM 2392 C CA . ASP A 1 307 ? 13.621 10.318 9.993 1.00 83.38 307 ASP A CA 1
ATOM 2393 C C . ASP A 1 307 ? 12.454 11.311 10.080 1.00 83.38 307 ASP A C 1
ATOM 2395 O O . ASP A 1 307 ? 12.242 12.047 9.115 1.00 83.38 307 ASP A O 1
ATOM 2399 N N . CYS A 1 308 ? 11.820 11.445 11.256 1.00 82.75 308 CYS A N 1
ATOM 2400 C CA . CYS A 1 308 ? 10.905 12.548 11.573 1.00 82.75 308 CYS A CA 1
ATOM 2401 C C . CYS A 1 308 ? 11.572 13.911 11.343 1.00 82.75 308 CYS A C 1
ATOM 2403 O O . CYS A 1 308 ? 11.061 14.726 10.575 1.00 82.75 308 CYS A O 1
ATOM 2405 N N . ALA A 1 309 ? 12.761 14.133 11.919 1.00 81.31 309 ALA A N 1
ATOM 2406 C CA . ALA A 1 309 ? 13.498 15.390 11.786 1.00 81.31 309 ALA A CA 1
ATOM 2407 C C . ALA A 1 309 ? 13.850 15.712 10.323 1.00 81.31 309 ALA A C 1
ATOM 2409 O O . ALA A 1 309 ? 13.705 16.850 9.880 1.00 81.31 309 ALA A O 1
ATOM 2410 N N . ARG A 1 310 ? 14.263 14.706 9.536 1.00 80.94 310 ARG A N 1
ATOM 2411 C CA . ARG A 1 310 ? 14.537 14.871 8.096 1.00 80.94 310 ARG A CA 1
ATOM 2412 C C . ARG A 1 310 ? 13.284 15.247 7.300 1.00 80.94 310 ARG A C 1
ATOM 2414 O O . ARG A 1 310 ? 13.404 15.897 6.265 1.00 80.94 310 ARG A O 1
ATOM 2421 N N . ARG A 1 311 ? 12.113 14.797 7.748 1.00 76.81 311 ARG A N 1
ATOM 2422 C CA . ARG A 1 311 ? 10.815 15.015 7.100 1.00 76.81 311 ARG A CA 1
ATOM 2423 C C . ARG A 1 311 ? 10.046 16.208 7.682 1.00 76.81 311 ARG A C 1
ATOM 2425 O O . ARG A 1 311 ? 8.910 16.421 7.293 1.00 76.81 311 ARG A O 1
ATOM 2432 N N . GLY A 1 312 ? 10.652 16.986 8.585 1.00 78.69 312 GLY A N 1
ATOM 2433 C CA . GLY A 1 312 ? 10.016 18.166 9.179 1.00 78.69 312 GLY A CA 1
ATOM 2434 C C . GLY A 1 312 ? 8.887 17.845 10.165 1.00 78.69 312 GLY A C 1
ATOM 2435 O O . GLY A 1 312 ? 8.094 18.723 10.487 1.00 78.69 312 GLY A O 1
ATOM 2436 N N . VAL A 1 313 ? 8.804 16.605 10.655 1.00 77.19 313 VAL A N 1
ATOM 2437 C CA . VAL A 1 313 ? 7.809 16.199 11.654 1.00 77.19 313 VAL A CA 1
ATOM 2438 C C . VAL A 1 313 ? 8.394 16.393 13.050 1.00 77.19 313 VAL A C 1
ATOM 2440 O O . VAL A 1 313 ? 9.363 15.736 13.426 1.00 77.19 313 VAL A O 1
ATOM 2443 N N . GLU A 1 314 ? 7.803 17.299 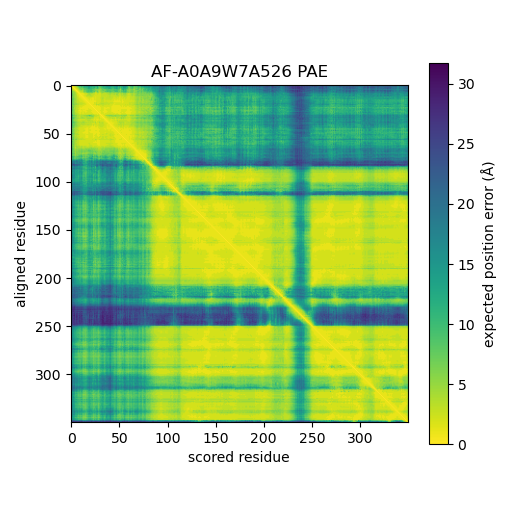13.829 1.00 76.06 314 GLU A N 1
ATOM 2444 C CA . GLU A 1 314 ? 8.208 17.544 15.216 1.00 76.06 314 GLU A CA 1
ATOM 2445 C C . GLU A 1 314 ? 7.628 16.497 16.181 1.00 76.06 314 GLU A C 1
ATOM 2447 O O . GLU A 1 314 ? 6.435 16.176 16.130 1.00 76.06 314 GLU A O 1
ATOM 2452 N N . GLY A 1 315 ? 8.453 16.020 17.117 1.00 75.19 315 GLY A N 1
ATOM 2453 C CA . GLY A 1 315 ? 8.075 15.068 18.168 1.00 75.19 315 GLY A CA 1
ATOM 2454 C C . GLY A 1 315 ? 8.082 13.595 17.737 1.00 75.19 315 GLY A C 1
ATOM 2455 O O . GLY A 1 315 ? 8.095 13.267 16.550 1.00 75.19 315 GLY A O 1
ATOM 2456 N N . GLY A 1 316 ? 8.069 12.697 18.726 1.00 82.38 316 GLY A N 1
ATOM 2457 C CA . GLY A 1 316 ? 7.978 11.254 18.510 1.00 82.38 316 GLY A CA 1
ATOM 2458 C C . GLY A 1 316 ? 6.631 10.876 17.896 1.00 82.38 316 GLY A C 1
ATOM 2459 O O . GLY A 1 316 ? 5.573 11.105 18.479 1.00 82.38 316 GLY A O 1
ATOM 2460 N N . MET A 1 317 ? 6.660 10.308 16.695 1.00 88.12 317 MET A N 1
ATOM 2461 C CA . MET A 1 317 ? 5.463 9.858 15.984 1.00 88.12 317 MET A CA 1
ATOM 2462 C C . MET A 1 317 ? 4.773 8.697 16.711 1.00 88.12 317 MET A C 1
ATOM 2464 O O . MET A 1 317 ? 3.552 8.695 16.857 1.00 88.12 317 MET A O 1
ATOM 2468 N N . GLU A 1 318 ? 5.569 7.763 17.238 1.00 92.19 318 GLU A N 1
ATOM 2469 C CA . GLU A 1 318 ? 5.091 6.641 18.050 1.00 92.19 318 GLU A CA 1
ATOM 2470 C C . GLU A 1 318 ? 4.366 7.114 19.317 1.00 92.19 318 GLU A C 1
ATOM 2472 O O . GLU A 1 318 ? 3.319 6.556 19.643 1.00 92.19 318 GLU A O 1
ATOM 2477 N N . ASP A 1 319 ? 4.852 8.164 19.989 1.00 91.94 319 ASP A N 1
ATOM 2478 C CA . ASP A 1 319 ? 4.208 8.708 21.193 1.00 91.94 319 ASP A CA 1
ATOM 2479 C C . ASP A 1 319 ? 2.807 9.234 20.866 1.00 91.94 319 ASP A C 1
ATOM 2481 O O . ASP A 1 319 ? 1.834 8.864 21.517 1.00 91.94 319 ASP A O 1
ATOM 2485 N N . LYS A 1 320 ? 2.670 10.002 19.777 1.00 94.19 320 LYS A N 1
ATOM 2486 C CA . LYS A 1 320 ? 1.368 10.530 19.333 1.00 94.19 320 LYS A CA 1
ATOM 2487 C C . LYS A 1 320 ? 0.381 9.419 18.982 1.00 94.19 320 LYS A C 1
ATOM 2489 O O . LYS A 1 320 ? -0.803 9.533 19.293 1.00 94.19 320 LYS A O 1
ATOM 2494 N N . ILE A 1 321 ? 0.844 8.363 18.312 1.00 96.19 321 ILE A N 1
ATOM 2495 C CA . ILE A 1 321 ? -0.000 7.207 17.990 1.00 96.19 321 ILE A CA 1
ATOM 2496 C C . ILE A 1 321 ? -0.374 6.462 19.276 1.00 96.19 321 ILE A C 1
ATOM 2498 O O . ILE A 1 321 ? -1.534 6.099 19.452 1.00 96.19 321 ILE A O 1
ATOM 2502 N N . THR A 1 322 ? 0.575 6.274 20.194 1.00 96.12 322 THR A N 1
ATOM 2503 C CA . THR A 1 322 ? 0.352 5.598 21.479 1.00 96.12 322 THR A CA 1
ATOM 2504 C C . THR A 1 322 ? -0.658 6.349 22.341 1.00 96.12 322 THR A C 1
ATOM 2506 O O . THR A 1 322 ? -1.559 5.716 22.888 1.00 96.12 322 THR A O 1
ATOM 2509 N N . ASP A 1 323 ? -0.580 7.679 22.396 1.00 96.44 323 ASP A N 1
ATOM 2510 C CA . ASP A 1 323 ? -1.538 8.529 23.106 1.00 96.44 323 ASP A CA 1
ATOM 2511 C C . ASP A 1 323 ? -2.959 8.368 22.549 1.00 96.44 323 ASP A C 1
ATOM 2513 O O . ASP A 1 323 ? -3.919 8.219 23.308 1.00 96.44 323 ASP A O 1
ATOM 2517 N N . VAL A 1 324 ? -3.105 8.352 21.218 1.00 97.19 324 VAL A N 1
ATOM 2518 C CA . VAL A 1 324 ? -4.404 8.142 20.561 1.00 97.19 324 VAL A CA 1
ATOM 2519 C C . VAL A 1 324 ? -4.902 6.713 20.779 1.00 97.19 324 VAL A C 1
ATOM 2521 O O . VAL A 1 324 ? -6.073 6.513 21.082 1.00 97.19 324 VAL A O 1
ATOM 2524 N N . MET A 1 325 ? -4.037 5.706 20.675 1.00 97.75 325 MET A N 1
ATOM 2525 C CA . MET A 1 325 ? -4.441 4.312 20.862 1.00 97.75 325 MET A CA 1
ATOM 2526 C C . MET A 1 325 ? -4.777 3.979 22.320 1.00 97.75 325 MET A C 1
ATOM 2528 O O . MET A 1 325 ? -5.645 3.144 22.572 1.00 97.75 325 MET A O 1
ATOM 2532 N N . GLY A 1 326 ? -4.151 4.663 23.280 1.00 96.25 326 GLY A N 1
ATOM 2533 C CA . GLY A 1 326 ? -4.355 4.458 24.714 1.00 96.25 326 GLY A CA 1
ATOM 2534 C C . GLY A 1 326 ? -5.764 4.787 25.214 1.00 96.25 326 GLY A C 1
ATOM 2535 O O . GLY A 1 326 ? -6.132 4.341 26.300 1.00 96.25 326 GLY A O 1
ATOM 2536 N N . VAL A 1 327 ? -6.572 5.523 24.438 1.00 96.38 327 VAL A N 1
ATOM 2537 C CA . VAL A 1 327 ? -7.966 5.827 24.807 1.00 96.38 327 VAL A CA 1
ATOM 2538 C C . VAL A 1 327 ? -8.978 4.776 24.339 1.00 96.38 327 VAL A C 1
ATOM 2540 O O . VAL A 1 327 ? -10.145 4.850 24.730 1.00 96.38 327 VAL A O 1
ATOM 2543 N N . PHE A 1 328 ? -8.578 3.812 23.500 1.00 95.75 328 PHE A N 1
ATOM 2544 C CA . PHE A 1 328 ? -9.477 2.765 23.010 1.00 95.75 328 PHE A CA 1
ATOM 2545 C C . PHE A 1 328 ? -9.385 1.515 23.885 1.00 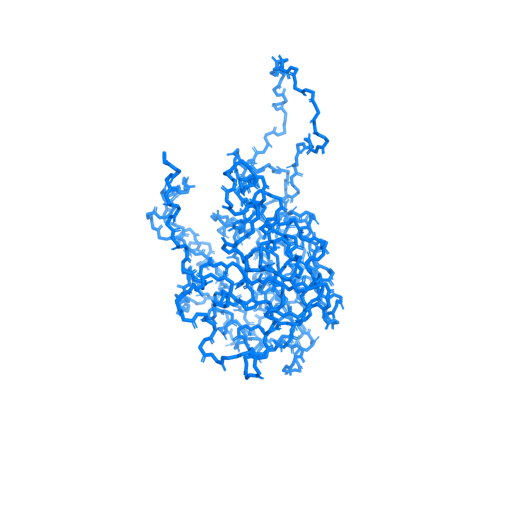95.75 328 PHE A C 1
ATOM 2547 O O . PHE A 1 328 ? -8.389 0.793 23.880 1.00 95.75 328 PHE A O 1
ATOM 2554 N N . GLU A 1 329 ? -10.458 1.243 24.627 1.00 95.12 329 GLU A N 1
ATOM 2555 C CA . GLU A 1 329 ? -10.563 0.058 25.476 1.00 95.12 329 GLU A CA 1
ATOM 2556 C C . GLU A 1 329 ? -10.385 -1.239 24.666 1.00 95.12 329 GLU A C 1
ATOM 2558 O O . GLU A 1 329 ? -10.869 -1.370 23.541 1.00 95.12 329 GLU A O 1
ATOM 2563 N N . GLY A 1 330 ? -9.667 -2.204 25.245 1.00 95.44 330 GLY A N 1
ATOM 2564 C CA . GLY A 1 330 ? -9.448 -3.529 24.659 1.00 95.44 330 GLY A CA 1
ATOM 2565 C C . GLY A 1 330 ? -8.257 -3.636 23.702 1.00 95.44 330 GLY A C 1
ATOM 2566 O O . GLY A 1 330 ? -7.743 -4.742 23.526 1.00 95.44 330 GLY A O 1
ATOM 2567 N N . PHE A 1 331 ? -7.758 -2.528 23.143 1.00 98.00 331 PHE A N 1
ATOM 2568 C CA . PHE A 1 331 ? -6.546 -2.550 22.323 1.00 98.00 331 PHE A CA 1
ATOM 2569 C C . PHE A 1 331 ? -5.289 -2.706 23.185 1.00 98.00 331 PHE A C 1
ATOM 2571 O O . PHE A 1 331 ? -5.067 -1.982 24.155 1.00 98.00 331 PHE A O 1
ATOM 2578 N N . LYS A 1 332 ? -4.429 -3.652 22.806 1.00 97.81 332 LYS A N 1
ATOM 2579 C CA . LYS A 1 332 ? -3.129 -3.913 23.431 1.00 97.81 332 LYS A CA 1
ATOM 2580 C C . LYS A 1 332 ? -2.026 -3.748 22.399 1.00 97.81 332 LYS A C 1
ATOM 2582 O O . LYS A 1 332 ? -2.166 -4.192 21.262 1.00 97.81 332 LYS A O 1
ATOM 2587 N N . ARG A 1 333 ? -0.913 -3.138 22.806 1.00 97.69 333 ARG A N 1
ATOM 2588 C CA . ARG A 1 333 ? 0.283 -3.015 21.971 1.00 97.69 333 ARG A CA 1
ATOM 2589 C C . ARG A 1 333 ? 0.897 -4.402 21.735 1.00 97.69 333 ARG A C 1
ATOM 2591 O O . ARG A 1 333 ? 1.245 -5.088 22.694 1.00 97.69 333 ARG A O 1
ATOM 2598 N N . GLY A 1 334 ? 1.001 -4.803 20.473 1.00 97.00 334 GLY A N 1
ATOM 2599 C CA . GLY A 1 334 ? 1.668 -6.023 20.017 1.00 97.00 334 GLY A CA 1
ATOM 2600 C C . GLY A 1 334 ? 3.146 -5.803 19.687 1.00 97.00 334 GLY A C 1
ATOM 2601 O O . GLY A 1 334 ? 3.699 -4.733 19.940 1.00 97.00 334 GLY A O 1
ATOM 2602 N N . GLU A 1 335 ? 3.785 -6.820 19.109 1.00 97.19 335 GLU A N 1
ATOM 2603 C CA . GLU A 1 335 ? 5.163 -6.724 18.613 1.00 97.19 335 GLU A CA 1
ATOM 2604 C C . GLU A 1 335 ? 5.234 -5.885 17.330 1.00 97.19 335 GLU A C 1
ATOM 2606 O O . GLU A 1 335 ? 4.385 -5.998 16.447 1.00 97.19 335 GLU A O 1
ATOM 2611 N N . ASP A 1 336 ? 6.268 -5.054 17.224 1.00 97.31 336 ASP A N 1
ATOM 2612 C CA . ASP A 1 336 ? 6.532 -4.239 16.041 1.00 97.31 336 ASP A CA 1
ATOM 2613 C C . ASP A 1 336 ? 6.921 -5.098 14.848 1.00 97.31 336 ASP A C 1
ATOM 2615 O O . ASP A 1 336 ? 7.711 -6.041 14.946 1.00 97.31 336 ASP A O 1
ATOM 2619 N N . ILE A 1 337 ? 6.497 -4.663 13.672 1.00 96.81 337 ILE A N 1
ATOM 2620 C CA . ILE A 1 337 ? 6.989 -5.207 12.417 1.00 96.81 337 ILE A CA 1
ATOM 2621 C C . ILE A 1 337 ? 8.187 -4.360 11.992 1.00 96.81 337 ILE A C 1
ATOM 2623 O O . ILE A 1 337 ? 8.055 -3.175 11.700 1.00 96.81 337 ILE A O 1
ATOM 2627 N N . LYS A 1 338 ? 9.375 -4.970 11.937 1.00 95.25 338 LYS A N 1
ATOM 2628 C CA . LYS A 1 338 ? 10.601 -4.317 11.447 1.00 95.25 338 LYS A CA 1
ATOM 2629 C C . LYS A 1 338 ? 11.032 -4.911 10.108 1.00 95.25 338 LYS A C 1
ATOM 2631 O O . LYS A 1 338 ? 11.589 -6.022 10.064 1.00 95.25 338 LYS A O 1
ATOM 2636 N N . ASP A 1 339 ? 10.783 -4.175 9.027 1.00 92.00 339 ASP A N 1
ATOM 2637 C CA . ASP A 1 339 ? 11.170 -4.546 7.664 1.00 92.00 339 ASP A CA 1
ATOM 2638 C C . ASP A 1 339 ? 11.980 -3.441 6.966 1.00 92.00 339 ASP A C 1
ATOM 2640 O O . ASP A 1 339 ? 13.061 -3.108 7.452 1.00 92.00 339 ASP A O 1
ATOM 2644 N N . GLN A 1 340 ? 11.502 -2.902 5.837 1.00 88.31 340 GLN A N 1
ATOM 2645 C CA . GLN A 1 340 ? 12.070 -1.689 5.239 1.00 88.31 340 GLN A CA 1
ATOM 2646 C C . GLN A 1 340 ? 11.746 -0.469 6.103 1.00 88.31 340 GLN A C 1
ATOM 2648 O O . GLN A 1 340 ? 12.620 0.365 6.328 1.00 88.31 340 GLN A O 1
ATOM 2653 N N . GLU A 1 341 ? 10.531 -0.446 6.649 1.00 90.38 341 GLU A N 1
ATOM 2654 C CA . GLU A 1 341 ? 10.055 0.519 7.635 1.00 90.38 341 GLU A CA 1
ATOM 2655 C C . GLU A 1 341 ? 9.672 -0.197 8.937 1.00 90.38 341 GLU A C 1
ATOM 2657 O O . GLU A 1 341 ? 9.629 -1.438 9.019 1.00 90.38 341 GLU A O 1
ATOM 2662 N N . ARG A 1 342 ? 9.445 0.594 9.986 1.00 94.56 342 ARG A N 1
ATOM 2663 C CA . ARG A 1 342 ? 8.989 0.112 11.287 1.00 94.56 342 ARG A CA 1
ATOM 2664 C C . ARG A 1 342 ? 7.500 0.397 11.404 1.00 94.56 342 ARG A C 1
ATOM 2666 O O . ARG A 1 342 ? 7.078 1.531 11.242 1.00 94.56 342 ARG A O 1
ATOM 2673 N N . ASN A 1 343 ? 6.731 -0.631 11.735 1.00 96.81 343 ASN A N 1
ATOM 2674 C CA . ASN A 1 343 ? 5.307 -0.500 11.988 1.00 96.81 343 ASN A CA 1
ATOM 2675 C C . ASN A 1 343 ? 4.986 -0.945 13.407 1.00 96.81 343 ASN A C 1
ATOM 2677 O O . ASN A 1 343 ? 5.442 -1.991 13.881 1.00 96.81 343 ASN A O 1
ATOM 2681 N N . VAL A 1 344 ? 4.187 -0.133 14.072 1.00 97.81 344 VAL A N 1
ATOM 2682 C CA . VAL A 1 344 ? 3.648 -0.382 15.402 1.00 97.81 344 VAL A CA 1
ATOM 2683 C C . VAL A 1 344 ? 2.297 -1.075 15.265 1.00 97.81 344 VAL A C 1
ATOM 2685 O O . VAL A 1 344 ? 1.518 -0.765 14.365 1.00 97.81 344 VAL A O 1
ATOM 2688 N N . VAL A 1 345 ? 2.040 -2.059 16.125 1.00 98.19 345 VAL A N 1
ATOM 2689 C CA . VAL A 1 345 ? 0.864 -2.932 16.020 1.00 98.19 345 VAL A CA 1
ATOM 2690 C C . VAL A 1 345 ? 0.047 -2.856 17.297 1.00 98.19 345 VAL A C 1
ATOM 2692 O O . VAL A 1 345 ? 0.594 -3.023 18.389 1.00 98.19 345 VAL A O 1
ATOM 2695 N N . TRP A 1 346 ? -1.264 -2.685 17.164 1.00 98.44 346 TRP A N 1
ATOM 2696 C CA . TRP A 1 346 ? -2.234 -2.872 18.237 1.00 98.44 346 TRP A CA 1
ATOM 2697 C C . TRP A 1 346 ? -3.256 -3.929 17.853 1.00 98.44 346 TRP A C 1
ATOM 2699 O O . TRP A 1 346 ? -3.693 -4.014 16.707 1.00 98.44 346 TRP A O 1
ATOM 2709 N N . GLU A 1 347 ? -3.661 -4.716 18.838 1.00 98.06 347 GLU A N 1
ATOM 2710 C CA . GLU A 1 347 ? -4.653 -5.771 18.692 1.00 98.06 347 GLU A CA 1
ATOM 2711 C C . GLU A 1 347 ? -5.742 -5.596 19.745 1.00 98.06 347 GLU A C 1
ATOM 2713 O O . GLU A 1 347 ? -5.454 -5.480 20.937 1.00 98.06 347 GLU A O 1
ATOM 2718 N N . ARG A 1 348 ? -6.996 -5.616 19.303 1.00 97.31 348 ARG A N 1
ATOM 2719 C CA . ARG A 1 348 ? -8.167 -5.807 20.150 1.00 97.31 348 ARG A CA 1
ATOM 2720 C C . ARG A 1 348 ? -8.578 -7.269 20.047 1.00 97.31 348 ARG A C 1
ATOM 2722 O O . ARG A 1 348 ? -8.916 -7.738 18.962 1.00 97.31 348 ARG A O 1
ATOM 2729 N N . GLY A 1 349 ? -8.469 -7.989 21.159 1.00 90.69 349 GLY A N 1
ATOM 2730 C CA . GLY A 1 349 ? -8.783 -9.417 21.238 1.00 90.69 349 GLY A CA 1
ATOM 2731 C C . GLY A 1 349 ? -10.246 -9.693 21.586 1.00 90.69 349 GLY A C 1
ATOM 2732 O O . GLY A 1 349 ? -10.963 -8.782 21.988 1.00 90.69 349 GLY A O 1
ATOM 2733 N N . THR A 1 350 ? -10.628 -10.962 21.434 1.00 58.75 350 THR A N 1
ATOM 2734 C CA . THR A 1 350 ? -11.878 -11.569 21.932 1.00 58.75 350 THR A CA 1
ATOM 2735 C C . THR A 1 350 ? -11.877 -11.787 23.436 1.00 58.75 350 THR A C 1
ATOM 2737 O O . THR A 1 350 ? -10.774 -12.100 23.955 1.00 58.75 350 THR A O 1
#

Organism: NCBI:txid2557542

Foldseek 3Di:
DPPPDDQDDLVVQAWFAAPVRFTAQSQQQRPPPCRDVCDPVRPSGDNQAARQPRDGDHHVVPDPCNSDPVSVVVSVVPPSQPGRGDQWDWDAALVRFIFTAGNPLADSLQNRCPDLSPAPSLNLVVVLVLLVVFDFQAEAEAALCQLVSSQLSSQRSCVVVVNLRYAAEYEAQDPSSQVNNVVRCVRSVGHYHYHNAHEFQAKDWWAFDVPQVVCSSHPGATDTDHDPPPCPPPPPPPDDDDDDPDPDRDTGIYHQVVVCLVVRPQHAEYEEDHPLRLLRNLNSCVVNLLRHDAWHKYKYFFDDPVVCVVSVHPDGSVVSNCVSQVVHPQWDWDDWRDGVTIITMIIRHD